Protein AF-A0A1J5LX09-F1 (afdb_monomer)

Foldseek 3Di:
DALLVLLVVLLVLLVVLLVVLVVVLVVLVLVLVLLVLVVVCVVVVNPPPPVSNVSNVVCPVVDDPVCSVVVNVVSVVSNVVSPLSDDQDPLCLSVLRVQLVVLLVVLVVCVVVVNLDLVVVVVSVVSNVVSVVSNVSSVVSRVVVCVSPVVDPSSVSSVVSVVVSVVVSVVSVVVSVVSCVVSVNDD

pLDDT: mean 92.59, std 4.47, range [59.16, 96.81]

Mean predicted aligned error: 5.42 Å

Nearest PDB structures (foldseek):
  2cmr-assembly1_A  TM=3.385E-01  e=3.898E-01  Human immunodeficiency virus 1
  4nqi-assembly2_C  TM=2.011E-01  e=4.093E-01  Dictyostelium discoideum
  4nqi-assembly1_B  TM=2.022E-01  e=1.143E+00  Dictyostelium discoideum
  5nnv-assembly2_B  TM=2.670E-01  e=6.027E+00  Bacillus subtilis subsp. subtilis str. 168
  4nqi-assembly2_D  TM=1.974E-01  e=3.881E+00  Dictyostelium discoideum

Structure (mmCIF, N/CA/C/O backbone):
data_AF-A0A1J5LX09-F1
#
_entry.id   AF-A0A1J5LX09-F1
#
loop_
_atom_site.group_PDB
_atom_site.id
_atom_site.type_symbol
_atom_site.label_atom_id
_atom_site.label_alt_id
_atom_site.label_comp_id
_atom_site.label_asym_id
_atom_site.label_entity_id
_atom_site.label_seq_id
_atom_site.pdbx_PDB_ins_code
_atom_site.Cartn_x
_atom_site.Cartn_y
_atom_site.Cartn_z
_atom_site.occupancy
_atom_site.B_iso_or_equiv
_atom_site.auth_seq_id
_atom_site.auth_comp_id
_atom_site.auth_asym_id
_atom_site.auth_atom_id
_atom_site.pdbx_PDB_model_num
ATOM 1 N N . MET A 1 1 ? -19.238 -6.269 9.056 1.00 65.19 1 MET A N 1
ATOM 2 C CA . MET A 1 1 ? -18.259 -5.762 8.057 1.00 65.19 1 MET A CA 1
ATOM 3 C C . MET A 1 1 ? -16.878 -5.927 8.669 1.00 65.19 1 MET A C 1
ATOM 5 O O . MET A 1 1 ? -16.760 -5.503 9.804 1.00 65.19 1 MET A O 1
ATOM 9 N N . SER A 1 2 ? -15.893 -6.532 7.986 1.00 91.88 2 SER A N 1
ATOM 10 C CA . SER A 1 2 ? -14.601 -6.877 8.617 1.00 91.88 2 SER A CA 1
ATOM 11 C C . SER A 1 2 ? -13.468 -5.900 8.282 1.00 91.88 2 SER A C 1
ATOM 13 O O . SER A 1 2 ? -13.088 -5.772 7.115 1.00 91.88 2 SER A O 1
ATOM 15 N N . LEU A 1 3 ? -12.886 -5.283 9.312 1.00 93.75 3 LEU A N 1
ATOM 16 C CA . LEU A 1 3 ? -11.710 -4.409 9.245 1.00 93.75 3 LEU A CA 1
ATOM 17 C C . LEU A 1 3 ? -10.504 -5.147 8.646 1.00 93.75 3 LEU A C 1
ATOM 19 O O . LEU A 1 3 ? -9.789 -4.609 7.798 1.00 93.75 3 LEU A O 1
ATOM 23 N N . VAL A 1 4 ? -10.303 -6.408 9.041 1.00 95.00 4 VAL A N 1
ATOM 24 C CA . VAL A 1 4 ? -9.203 -7.250 8.541 1.00 95.00 4 VAL A CA 1
ATOM 25 C C . VAL A 1 4 ? -9.371 -7.554 7.056 1.00 95.00 4 VAL A C 1
ATOM 27 O O . VAL A 1 4 ? -8.405 -7.497 6.289 1.00 95.00 4 VAL A O 1
ATOM 30 N N . ARG A 1 5 ? -10.594 -7.877 6.620 1.00 95.75 5 ARG A N 1
ATOM 31 C CA . ARG A 1 5 ? -10.881 -8.153 5.204 1.00 95.75 5 ARG A CA 1
ATOM 32 C C . ARG A 1 5 ? -10.629 -6.925 4.330 1.00 95.75 5 ARG A C 1
ATOM 34 O O . ARG A 1 5 ? -10.052 -7.065 3.246 1.00 95.75 5 ARG A O 1
ATOM 41 N N . ASP A 1 6 ? -11.039 -5.752 4.800 1.00 95.88 6 ASP A N 1
ATOM 42 C CA . ASP A 1 6 ? -10.825 -4.487 4.097 1.00 95.88 6 ASP A CA 1
ATOM 43 C C . ASP A 1 6 ? -9.324 -4.199 3.957 1.00 95.88 6 ASP A C 1
ATOM 45 O O . ASP A 1 6 ? -8.836 -3.971 2.846 1.00 95.88 6 ASP A O 1
ATOM 49 N N . TRP A 1 7 ? -8.565 -4.343 5.050 1.00 95.88 7 TRP A N 1
ATOM 50 C CA . TRP A 1 7 ? -7.110 -4.179 5.039 1.00 95.88 7 TRP A CA 1
ATOM 51 C C . TRP A 1 7 ? -6.408 -5.150 4.085 1.00 95.88 7 TRP A C 1
ATOM 53 O O . TRP A 1 7 ? -5.569 -4.744 3.278 1.00 95.88 7 TRP A O 1
ATOM 63 N N . ARG A 1 8 ? -6.773 -6.439 4.120 1.00 95.62 8 ARG A N 1
ATOM 64 C CA . ARG A 1 8 ? -6.216 -7.457 3.212 1.00 95.62 8 ARG A CA 1
ATOM 65 C C . ARG A 1 8 ? -6.479 -7.123 1.749 1.00 95.62 8 ARG A C 1
ATOM 67 O O . ARG A 1 8 ? -5.606 -7.335 0.910 1.00 95.62 8 ARG A O 1
ATOM 74 N N . SER A 1 9 ? -7.662 -6.598 1.445 1.00 96.00 9 SER A N 1
ATOM 75 C CA . SER A 1 9 ? -8.041 -6.213 0.083 1.00 96.00 9 SER A CA 1
ATOM 76 C C . SER A 1 9 ? -7.231 -5.010 -0.408 1.00 96.00 9 SER A C 1
ATOM 78 O O . SER A 1 9 ? -6.741 -5.027 -1.538 1.00 96.00 9 SER A O 1
ATOM 80 N N . ALA A 1 10 ? -7.034 -4.001 0.446 1.00 95.38 10 ALA A N 1
ATOM 81 C CA . ALA A 1 10 ? -6.197 -2.836 0.155 1.00 95.38 10 ALA A CA 1
ATOM 82 C C . ALA A 1 10 ? -4.726 -3.230 -0.062 1.00 95.38 10 ALA A C 1
ATOM 84 O O . ALA A 1 10 ? -4.140 -2.939 -1.106 1.00 95.38 10 ALA A O 1
ATOM 85 N N . LYS A 1 11 ? -4.158 -4.007 0.871 1.00 94.44 11 LYS A N 1
ATOM 86 C CA . LYS A 1 11 ? -2.798 -4.552 0.767 1.00 94.44 11 LYS A CA 1
ATOM 87 C C . LYS A 1 11 ? -2.605 -5.354 -0.521 1.00 94.44 11 LYS A C 1
ATOM 89 O O . LYS A 1 11 ? -1.617 -5.152 -1.214 1.00 94.44 11 LYS A O 1
ATOM 94 N N . LYS A 1 12 ? -3.546 -6.241 -0.861 1.00 95.88 12 LYS A N 1
ATOM 95 C CA . LYS A 1 12 ? -3.452 -7.079 -2.065 1.00 95.88 12 LYS A CA 1
ATOM 96 C C . LYS A 1 12 ? -3.370 -6.243 -3.345 1.00 95.88 12 LYS A C 1
ATOM 98 O O . LYS A 1 12 ? -2.630 -6.620 -4.250 1.00 95.88 12 LYS A O 1
ATOM 103 N N . ARG A 1 13 ? -4.109 -5.130 -3.430 1.00 95.44 13 ARG A N 1
ATOM 104 C CA . ARG A 1 13 ? -4.035 -4.211 -4.579 1.00 95.44 13 ARG A CA 1
ATOM 105 C C . ARG A 1 13 ? -2.656 -3.571 -4.695 1.00 95.44 13 ARG A C 1
ATOM 107 O O . ARG A 1 13 ? -2.058 -3.638 -5.764 1.00 95.44 13 ARG A O 1
ATOM 114 N N . TYR A 1 14 ? -2.131 -3.039 -3.594 1.00 95.62 14 TYR A N 1
ATOM 115 C CA . TYR A 1 14 ? -0.794 -2.445 -3.583 1.00 95.62 14 TYR A CA 1
ATOM 116 C C . TYR A 1 14 ? 0.303 -3.469 -3.917 1.00 95.62 14 TYR A C 1
ATOM 118 O O . TYR A 1 14 ? 1.162 -3.220 -4.759 1.00 95.62 14 TYR A O 1
ATOM 126 N N . ASP A 1 15 ? 0.243 -4.661 -3.315 1.00 95.25 15 ASP A N 1
ATOM 127 C CA . ASP A 1 15 ? 1.208 -5.735 -3.569 1.00 95.25 15 ASP A CA 1
ATOM 128 C C . ASP A 1 15 ? 1.167 -6.182 -5.049 1.00 95.25 15 ASP A C 1
ATOM 130 O O . ASP A 1 15 ? 2.200 -6.522 -5.629 1.00 95.25 15 ASP A O 1
ATOM 134 N N . ALA A 1 16 ? -0.004 -6.150 -5.697 1.00 96.00 16 ALA A N 1
ATOM 135 C CA . ALA A 1 16 ? -0.132 -6.417 -7.130 1.00 96.00 16 ALA A CA 1
ATOM 136 C C . ALA A 1 16 ? 0.524 -5.323 -7.991 1.00 96.00 16 ALA A C 1
ATOM 138 O O . ALA A 1 16 ? 1.232 -5.661 -8.941 1.00 96.00 16 ALA A O 1
ATOM 139 N N . ALA A 1 17 ? 0.343 -4.044 -7.644 1.00 94.81 17 ALA A N 1
ATOM 140 C CA . ALA A 1 17 ? 1.006 -2.928 -8.322 1.00 94.81 17 ALA A CA 1
ATOM 141 C C . ALA A 1 17 ? 2.535 -3.021 -8.199 1.00 94.81 17 ALA A C 1
ATOM 143 O O . ALA A 1 17 ? 3.245 -2.966 -9.204 1.00 94.81 17 ALA A O 1
ATOM 144 N N . HIS A 1 18 ? 3.043 -3.300 -6.995 1.00 95.56 18 HIS A N 1
ATOM 145 C CA . HIS A 1 18 ? 4.469 -3.534 -6.761 1.00 95.56 18 HIS A CA 1
ATOM 146 C C . HIS A 1 18 ? 5.014 -4.705 -7.594 1.00 95.56 18 HIS A C 1
ATOM 148 O O . HIS A 1 18 ? 6.061 -4.596 -8.234 1.00 95.56 18 HIS A O 1
ATOM 154 N N . ASN A 1 19 ? 4.294 -5.830 -7.643 1.00 95.69 19 ASN A N 1
ATOM 155 C CA . ASN A 1 19 ? 4.706 -6.981 -8.449 1.00 95.69 19 ASN A CA 1
ATOM 156 C C . ASN A 1 19 ? 4.708 -6.674 -9.952 1.00 95.69 19 ASN A C 1
ATOM 158 O O . ASN A 1 19 ? 5.620 -7.112 -10.657 1.00 95.69 19 ASN A O 1
ATOM 162 N N . ARG A 1 20 ? 3.730 -5.901 -10.438 1.00 95.31 20 ARG A N 1
ATOM 163 C CA . ARG A 1 20 ? 3.683 -5.439 -11.829 1.00 95.31 20 ARG A CA 1
ATOM 164 C C . ARG A 1 20 ? 4.876 -4.545 -12.155 1.00 95.31 20 ARG A C 1
ATOM 166 O O . ARG A 1 20 ? 5.551 -4.797 -13.151 1.00 95.31 20 ARG A O 1
ATOM 173 N N . ALA A 1 21 ? 5.193 -3.593 -11.278 1.0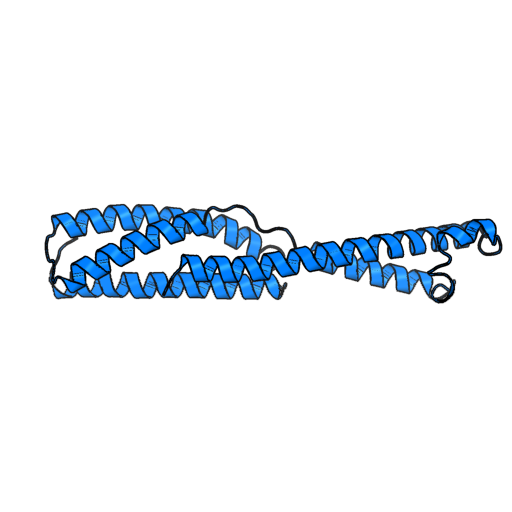0 95.12 21 ALA A N 1
ATOM 174 C CA . ALA A 1 21 ? 6.361 -2.734 -11.431 1.00 95.12 21 ALA A CA 1
ATOM 175 C C . ALA A 1 21 ? 7.656 -3.557 -11.489 1.00 95.12 21 ALA A C 1
ATOM 177 O O . ALA A 1 21 ? 8.4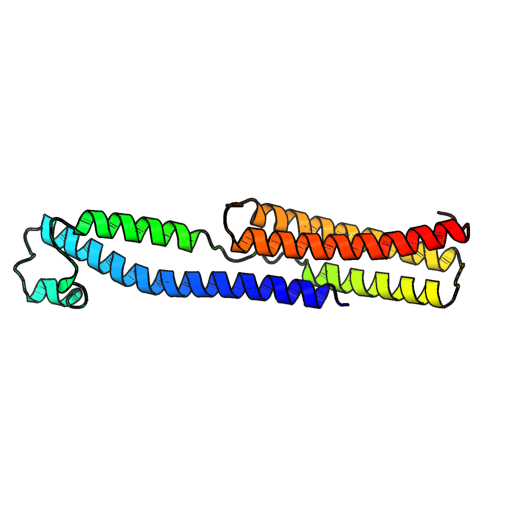65 -3.374 -12.393 1.00 95.12 21 ALA A O 1
ATOM 178 N N . LYS A 1 22 ? 7.823 -4.561 -10.615 1.00 95.12 22 LYS A N 1
ATOM 179 C CA . LYS A 1 22 ? 8.984 -5.472 -10.668 1.00 95.12 22 LYS A CA 1
ATOM 180 C C . LYS A 1 22 ? 9.083 -6.256 -11.975 1.00 95.12 22 LYS A C 1
ATOM 182 O O . LYS A 1 22 ? 10.192 -6.500 -12.448 1.00 95.12 22 LYS A O 1
ATOM 187 N N . GLN A 1 23 ? 7.960 -6.691 -12.540 1.00 94.44 23 GLN A N 1
ATOM 188 C CA . GLN A 1 23 ? 7.951 -7.376 -13.835 1.00 94.44 23 GLN A CA 1
ATOM 189 C C . GLN A 1 23 ? 8.356 -6.429 -14.969 1.00 94.44 23 GLN A C 1
ATOM 191 O O . GLN A 1 23 ? 9.187 -6.804 -15.793 1.00 94.44 23 GLN A O 1
ATOM 196 N N . GLN A 1 24 ? 7.833 -5.201 -14.973 1.00 94.75 24 GLN A N 1
ATOM 197 C CA . GLN A 1 24 ? 8.194 -4.177 -15.957 1.00 94.75 24 GLN A CA 1
ATOM 198 C C . GLN A 1 24 ? 9.671 -3.789 -15.855 1.00 94.75 24 GLN A C 1
ATOM 200 O O . GLN A 1 24 ? 10.360 -3.786 -16.870 1.00 94.75 24 GLN A O 1
ATOM 205 N N . ILE A 1 25 ? 10.190 -3.588 -14.638 1.00 94.44 25 ILE A N 1
ATOM 206 C CA . ILE A 1 25 ? 11.615 -3.316 -14.395 1.00 94.44 25 ILE A CA 1
ATOM 207 C C . ILE A 1 25 ? 12.488 -4.403 -15.019 1.00 94.44 25 ILE A C 1
ATOM 209 O O . ILE A 1 25 ? 13.451 -4.076 -15.698 1.00 94.44 25 ILE A O 1
ATOM 213 N N . ARG A 1 26 ? 12.147 -5.689 -14.853 1.00 91.75 26 ARG A N 1
ATOM 214 C CA . ARG A 1 26 ? 12.925 -6.785 -15.462 1.00 91.75 26 ARG A CA 1
ATOM 215 C C . ARG A 1 26 ? 12.993 -6.671 -16.985 1.00 91.75 26 ARG A C 1
ATOM 217 O O . ARG A 1 26 ? 14.068 -6.865 -17.541 1.00 91.75 26 ARG A O 1
ATOM 224 N N . GLY A 1 27 ? 11.876 -6.353 -17.641 1.00 88.69 27 GLY A N 1
ATOM 225 C CA . GLY A 1 27 ? 11.843 -6.144 -19.091 1.00 88.69 27 GLY A CA 1
ATOM 226 C C . GLY A 1 27 ? 12.643 -4.912 -19.524 1.00 88.69 27 GLY A C 1
ATOM 227 O O . GLY A 1 27 ? 13.432 -4.981 -20.466 1.00 88.69 27 GLY A O 1
ATOM 228 N N . LEU A 1 28 ? 12.501 -3.806 -18.791 1.00 93.94 28 LEU A N 1
ATOM 229 C CA . LEU A 1 28 ? 13.235 -2.567 -19.045 1.00 93.94 28 LEU A CA 1
ATOM 230 C C . LEU A 1 28 ? 14.736 -2.723 -18.839 1.00 93.94 28 LEU A C 1
ATOM 232 O O . LEU A 1 28 ? 15.497 -2.182 -19.629 1.00 93.94 28 LEU A O 1
ATOM 236 N N . SER A 1 29 ? 15.178 -3.481 -17.832 1.00 91.69 29 SER A N 1
ATOM 237 C CA . SER A 1 29 ? 16.603 -3.719 -17.584 1.00 91.69 29 SER A CA 1
ATOM 238 C C . SER A 1 29 ? 17.283 -4.374 -18.785 1.00 91.69 29 SER A C 1
ATOM 240 O O . SER A 1 29 ? 18.384 -3.971 -19.141 1.00 91.69 29 SER A O 1
ATOM 242 N N . THR A 1 30 ? 16.626 -5.324 -19.460 1.00 91.62 30 THR A N 1
ATOM 243 C CA . THR A 1 30 ? 17.171 -5.929 -20.687 1.00 91.62 30 THR A CA 1
ATOM 244 C C . THR A 1 30 ? 17.321 -4.897 -21.805 1.00 91.62 30 THR A C 1
ATOM 246 O O . THR A 1 30 ? 18.364 -4.852 -22.458 1.00 91.62 30 THR A O 1
ATOM 249 N N . ARG A 1 31 ? 16.319 -4.028 -21.992 1.00 93.81 31 ARG A N 1
ATOM 250 C CA . ARG A 1 31 ? 16.361 -2.966 -23.008 1.00 93.81 31 ARG A CA 1
ATOM 251 C C . ARG A 1 31 ? 17.400 -1.891 -22.675 1.00 93.81 31 ARG A C 1
ATOM 253 O O . ARG A 1 31 ? 18.140 -1.483 -23.560 1.00 93.81 31 ARG A O 1
ATOM 260 N N . LEU A 1 32 ? 17.517 -1.488 -21.409 1.00 94.75 32 LEU A N 1
ATOM 261 C CA . LEU A 1 32 ? 18.550 -0.566 -20.925 1.00 94.75 32 LEU A CA 1
ATOM 262 C C . LEU A 1 32 ? 19.953 -1.121 -21.166 1.00 94.75 32 LEU A C 1
ATOM 264 O O . LEU A 1 32 ? 20.783 -0.426 -21.738 1.00 94.75 32 LEU A O 1
ATOM 268 N N . SER A 1 33 ? 20.204 -2.391 -20.835 1.00 94.12 33 SER A N 1
ATOM 269 C CA . SER A 1 33 ? 21.492 -3.026 -21.137 1.00 94.12 33 SER A CA 1
ATOM 270 C C . SER A 1 33 ? 21.794 -3.043 -22.638 1.00 94.12 33 SER A C 1
ATOM 272 O O . SER A 1 33 ? 22.948 -2.882 -23.034 1.00 94.12 33 SER A O 1
ATOM 274 N N . ALA A 1 34 ? 20.775 -3.213 -23.487 1.00 94.81 34 ALA A N 1
ATOM 275 C CA . ALA A 1 34 ? 20.948 -3.145 -24.933 1.00 94.81 34 ALA A CA 1
ATOM 276 C C . ALA A 1 34 ? 21.291 -1.725 -25.416 1.00 94.81 34 ALA A C 1
ATOM 278 O O . ALA A 1 34 ? 22.183 -1.559 -26.249 1.00 94.81 34 ALA A O 1
ATOM 279 N N . VAL A 1 35 ? 20.641 -0.704 -24.853 1.00 95.81 35 VAL A N 1
ATOM 280 C CA . VAL A 1 35 ? 20.931 0.712 -25.121 1.00 95.81 35 VAL A CA 1
ATOM 281 C C . VAL A 1 35 ? 22.344 1.088 -24.675 1.00 95.81 35 VAL A C 1
ATOM 283 O O . VAL A 1 35 ? 23.097 1.673 -25.450 1.00 95.81 35 VAL A O 1
ATOM 286 N N . GLU A 1 36 ? 22.747 0.703 -23.463 1.00 94.62 36 GLU A N 1
ATOM 287 C CA . GLU A 1 36 ? 24.105 0.915 -22.944 1.00 94.62 36 GLU A CA 1
ATOM 288 C C . GLU A 1 36 ? 25.158 0.241 -23.831 1.00 94.62 36 GLU A C 1
ATOM 290 O O . GLU A 1 36 ? 26.216 0.815 -24.113 1.00 94.62 36 GLU A O 1
ATOM 295 N N . TYR A 1 37 ? 24.858 -0.969 -24.311 1.00 95.12 37 TYR A N 1
ATOM 296 C CA . TYR A 1 37 ? 25.720 -1.684 -25.244 1.00 95.12 37 TYR A CA 1
ATOM 297 C C . TYR A 1 37 ? 25.835 -0.955 -26.590 1.00 95.12 37 TYR A C 1
ATOM 299 O O . TYR A 1 37 ? 26.949 -0.781 -27.088 1.00 95.12 37 TYR A O 1
ATOM 307 N N . TYR A 1 38 ? 24.718 -0.479 -27.153 1.00 95.62 38 TYR A N 1
ATOM 308 C CA . TYR A 1 38 ? 24.712 0.293 -28.399 1.00 95.62 38 TYR A CA 1
ATOM 309 C C . TYR A 1 38 ? 25.491 1.607 -28.257 1.00 95.62 38 TYR A C 1
ATOM 311 O O . TYR A 1 38 ? 26.345 1.906 -29.088 1.00 95.62 38 TYR A O 1
ATOM 319 N N . LEU A 1 39 ? 25.262 2.369 -27.181 1.00 94.69 39 LEU A N 1
ATOM 320 C CA . LEU A 1 39 ? 25.982 3.616 -26.887 1.00 94.69 39 LEU A CA 1
ATOM 321 C C . LEU A 1 39 ? 27.496 3.395 -26.802 1.00 94.69 39 LEU A C 1
ATOM 323 O O . LEU A 1 39 ? 28.284 4.206 -27.297 1.00 94.69 39 LEU A O 1
ATOM 327 N N . LYS A 1 40 ? 27.917 2.279 -26.198 1.00 94.31 40 LYS A N 1
ATOM 328 C CA . LYS A 1 40 ? 29.327 1.886 -26.157 1.00 94.31 40 LYS A CA 1
ATOM 329 C C . LYS A 1 40 ? 29.861 1.539 -27.548 1.00 94.31 40 LYS A C 1
ATOM 331 O O . LYS A 1 40 ? 30.936 2.007 -27.909 1.00 94.31 40 LYS A O 1
ATOM 336 N N . ALA A 1 41 ? 29.116 0.770 -28.341 1.00 93.12 41 ALA A N 1
ATOM 337 C CA . ALA A 1 41 ? 29.508 0.419 -29.705 1.00 93.12 41 ALA A CA 1
ATOM 338 C C . ALA A 1 41 ? 29.600 1.650 -30.625 1.00 93.12 41 ALA A C 1
ATOM 340 O O . ALA A 1 41 ? 30.514 1.726 -31.444 1.00 93.12 41 ALA A O 1
ATOM 341 N N . LEU A 1 42 ? 28.713 2.635 -30.457 1.00 93.12 42 LEU A N 1
ATOM 342 C CA . LEU A 1 42 ? 28.771 3.925 -31.148 1.00 93.12 42 LEU A CA 1
ATOM 343 C C . LEU A 1 42 ? 30.048 4.692 -30.778 1.00 93.12 42 LEU A C 1
ATOM 345 O O . LEU A 1 42 ? 30.775 5.136 -31.664 1.00 93.12 42 LEU A O 1
ATOM 349 N N . ARG A 1 43 ? 30.364 4.785 -29.480 1.00 94.00 43 ARG A N 1
ATOM 350 C CA . ARG A 1 43 ? 31.587 5.438 -28.981 1.00 94.00 43 ARG A CA 1
ATOM 351 C C . ARG A 1 43 ? 32.865 4.769 -29.488 1.00 94.00 43 ARG A C 1
ATOM 353 O O . ARG A 1 43 ? 33.822 5.459 -29.825 1.00 94.00 43 ARG A O 1
ATOM 360 N N . ASP A 1 44 ? 32.866 3.441 -29.553 1.00 94.38 44 ASP A N 1
ATOM 361 C CA . ASP A 1 44 ? 34.010 2.637 -29.991 1.00 94.38 44 ASP A CA 1
ATOM 362 C C . ASP A 1 44 ? 34.099 2.509 -31.531 1.00 94.38 44 ASP A C 1
ATOM 364 O O . ASP A 1 44 ? 35.002 1.841 -32.035 1.00 94.38 44 ASP A O 1
ATOM 368 N N . ASN A 1 45 ? 33.170 3.120 -32.283 1.00 91.19 45 ASN A N 1
ATOM 369 C CA . ASN A 1 45 ? 33.028 3.006 -33.741 1.00 91.19 45 ASN A CA 1
ATOM 370 C C . ASN A 1 45 ? 32.894 1.549 -34.245 1.00 91.19 45 ASN A C 1
ATOM 372 O O . ASN A 1 45 ? 33.486 1.151 -35.249 1.00 91.19 45 ASN A O 1
ATOM 376 N N . ARG A 1 46 ? 32.123 0.728 -33.520 1.00 91.31 46 ARG A N 1
ATOM 377 C CA . ARG A 1 46 ? 31.919 -0.717 -33.763 1.00 91.31 46 ARG A CA 1
ATOM 378 C C . ARG A 1 46 ? 30.527 -1.083 -34.279 1.00 91.31 46 ARG A C 1
ATOM 380 O O . ARG A 1 46 ? 30.214 -2.264 -34.379 1.00 91.31 46 ARG A O 1
ATOM 387 N N . LEU A 1 47 ? 29.699 -0.101 -34.636 1.00 87.94 47 LEU A N 1
ATOM 388 C CA . LEU A 1 47 ? 28.333 -0.353 -35.116 1.00 87.94 47 LEU A CA 1
ATOM 389 C C . LEU A 1 47 ? 28.277 -1.178 -36.413 1.00 87.94 47 LEU A C 1
ATOM 391 O O . LEU A 1 47 ? 27.306 -1.891 -36.636 1.00 87.94 47 LEU A O 1
ATOM 395 N N . GLY A 1 48 ? 29.319 -1.116 -37.251 1.00 86.38 48 GLY A N 1
ATOM 396 C CA . GLY A 1 48 ? 29.408 -1.900 -38.489 1.00 86.38 48 GLY A CA 1
ATOM 397 C C . GLY A 1 48 ? 29.779 -3.377 -38.295 1.00 86.38 48 GLY A C 1
ATOM 398 O O . GLY A 1 48 ? 29.722 -4.148 -39.252 1.00 86.38 48 GLY A O 1
ATOM 399 N N . ASP A 1 49 ? 30.167 -3.796 -37.086 1.00 90.00 49 ASP A N 1
ATOM 400 C CA . ASP A 1 49 ? 30.507 -5.191 -36.802 1.00 90.00 49 ASP A CA 1
ATOM 401 C C . ASP A 1 49 ? 29.237 -5.996 -36.490 1.00 90.00 49 ASP A C 1
ATOM 403 O O . ASP A 1 49 ? 28.725 -6.008 -35.369 1.00 90.00 49 ASP A O 1
ATOM 407 N N . ALA A 1 50 ? 28.740 -6.723 -37.492 1.00 85.94 50 ALA A N 1
ATOM 408 C CA . ALA A 1 50 ? 27.552 -7.562 -37.354 1.00 85.94 50 ALA A CA 1
ATOM 409 C C . ALA A 1 50 ? 27.687 -8.620 -36.242 1.00 85.94 50 ALA A C 1
ATOM 411 O O . ALA A 1 50 ? 26.706 -8.924 -35.566 1.00 85.94 50 ALA A O 1
ATOM 412 N N . ALA A 1 51 ? 28.881 -9.179 -36.007 1.00 87.00 51 ALA A N 1
ATOM 413 C CA . ALA A 1 51 ? 29.083 -10.133 -34.916 1.00 87.00 51 ALA A CA 1
ATOM 414 C C . ALA A 1 51 ? 28.993 -9.439 -33.549 1.00 87.00 51 ALA A C 1
ATOM 416 O O . ALA A 1 51 ? 28.459 -10.017 -32.599 1.00 87.00 51 ALA A O 1
ATOM 417 N N . HIS A 1 52 ? 29.459 -8.192 -33.466 1.00 85.00 52 HIS A N 1
ATOM 418 C CA . HIS A 1 52 ? 29.344 -7.353 -32.276 1.00 85.00 52 HIS A CA 1
ATOM 419 C C . HIS A 1 52 ? 27.893 -6.965 -31.969 1.00 85.00 52 HIS A C 1
ATOM 421 O O . HIS A 1 52 ? 27.495 -6.996 -30.801 1.00 85.00 52 HIS A O 1
ATOM 427 N N . MET A 1 53 ? 27.096 -6.650 -32.994 1.00 91.00 53 MET A N 1
ATOM 428 C CA . MET A 1 53 ? 25.720 -6.162 -32.828 1.00 91.00 53 MET A CA 1
ATOM 429 C C . MET A 1 53 ? 24.682 -7.273 -32.594 1.00 91.00 53 MET A C 1
ATOM 431 O O . MET A 1 53 ? 23.643 -6.999 -31.997 1.00 91.00 53 MET A O 1
ATOM 435 N N . ARG A 1 54 ? 24.990 -8.544 -32.912 1.00 90.00 54 ARG A N 1
ATOM 436 C CA . ARG A 1 54 ? 24.111 -9.712 -32.643 1.00 90.00 54 ARG A CA 1
ATOM 437 C C . ARG A 1 54 ? 23.587 -9.808 -31.206 1.00 90.00 54 ARG A C 1
ATOM 439 O O . ARG A 1 54 ? 22.550 -10.417 -30.972 1.00 90.00 54 ARG A O 1
ATOM 446 N N . ARG A 1 55 ? 24.302 -9.252 -30.223 1.00 85.88 55 ARG A N 1
ATOM 447 C CA . ARG A 1 55 ? 23.892 -9.284 -28.806 1.00 85.88 55 ARG A CA 1
ATOM 448 C C . ARG A 1 55 ? 22.631 -8.477 -28.516 1.00 85.88 55 ARG A C 1
ATOM 450 O O . ARG A 1 55 ? 21.977 -8.734 -27.512 1.00 85.88 55 ARG A O 1
ATOM 457 N N . ILE A 1 56 ? 22.329 -7.506 -29.369 1.00 91.44 56 ILE A N 1
ATOM 458 C CA . ILE A 1 56 ? 21.192 -6.601 -29.223 1.00 91.44 56 ILE A CA 1
ATOM 459 C C . ILE A 1 56 ? 20.325 -6.592 -30.483 1.00 91.44 56 ILE A C 1
ATOM 461 O O . ILE A 1 56 ? 19.585 -5.642 -30.700 1.00 91.44 56 ILE A O 1
ATOM 465 N N . ASP A 1 57 ? 20.409 -7.658 -31.288 1.00 90.19 57 ASP A N 1
ATOM 466 C CA . ASP A 1 57 ? 19.740 -7.807 -32.587 1.00 90.19 57 ASP A CA 1
ATOM 467 C C . ASP A 1 57 ? 18.242 -7.492 -32.510 1.00 90.19 57 ASP A C 1
ATOM 469 O O . ASP A 1 57 ? 17.723 -6.709 -33.295 1.00 90.19 57 ASP A O 1
ATOM 473 N N . ALA A 1 58 ? 17.586 -7.982 -31.455 1.00 90.88 58 ALA A N 1
ATOM 474 C CA . ALA A 1 58 ? 16.170 -7.751 -31.175 1.00 90.88 58 ALA A CA 1
ATOM 475 C C . ALA A 1 58 ? 15.770 -6.272 -30.985 1.00 90.88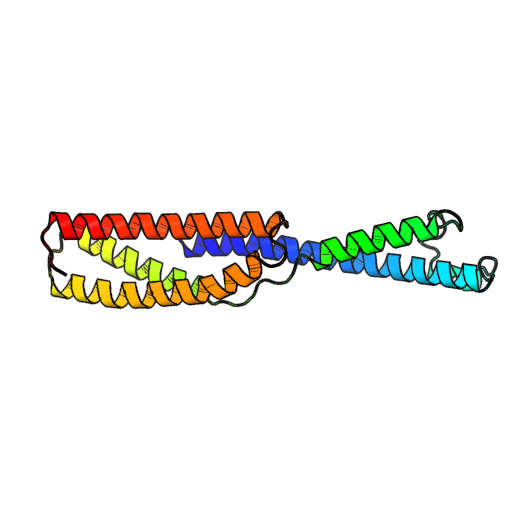 58 ALA A C 1
ATOM 477 O O . ALA A 1 58 ? 14.581 -5.983 -30.909 1.00 90.88 58 ALA A O 1
ATOM 478 N N . TYR A 1 59 ? 16.734 -5.355 -30.866 1.00 90.81 59 TYR A N 1
ATOM 479 C CA . TYR A 1 59 ? 16.510 -3.925 -30.646 1.00 90.81 59 TYR A CA 1
ATOM 480 C C . TYR A 1 59 ? 17.134 -3.037 -31.733 1.00 90.81 59 TYR A C 1
ATOM 482 O O . TYR A 1 59 ? 16.953 -1.821 -31.693 1.00 90.81 59 TYR A O 1
ATOM 490 N N . LEU A 1 60 ? 17.873 -3.606 -32.695 1.00 87.50 60 LEU A N 1
ATOM 491 C CA . LEU A 1 60 ? 18.608 -2.821 -33.696 1.00 87.50 60 LEU A CA 1
ATOM 492 C C . LEU A 1 60 ? 17.691 -1.992 -34.594 1.00 87.50 60 LEU A C 1
ATOM 494 O O . LEU A 1 60 ? 18.049 -0.867 -34.927 1.00 87.50 60 LEU A O 1
ATOM 498 N N . ASP A 1 61 ? 16.506 -2.509 -34.919 1.00 90.19 61 ASP A N 1
ATOM 499 C CA . ASP A 1 61 ? 15.518 -1.806 -35.748 1.00 90.19 61 ASP A CA 1
ATOM 500 C C . ASP A 1 61 ? 14.973 -0.533 -35.073 1.00 90.19 61 ASP A C 1
ATOM 502 O O . ASP A 1 61 ? 14.461 0.364 -35.742 1.00 90.19 61 ASP A O 1
ATOM 506 N N . GLU A 1 62 ? 15.091 -0.433 -33.746 1.00 89.88 62 GLU A N 1
ATOM 507 C CA . GLU A 1 62 ? 14.629 0.713 -32.957 1.00 89.88 62 GLU A CA 1
ATOM 508 C C . GLU A 1 62 ? 15.757 1.696 -32.610 1.00 89.88 62 GLU A C 1
ATOM 510 O O . GLU A 1 62 ? 15.484 2.820 -32.183 1.00 89.88 62 GLU A O 1
ATOM 515 N N . PHE A 1 63 ? 17.023 1.285 -32.734 1.00 93.25 63 PHE A N 1
ATOM 516 C CA . PHE A 1 63 ? 18.175 2.063 -32.281 1.00 93.25 63 PHE A CA 1
ATOM 517 C C . PHE A 1 63 ? 18.860 2.779 -33.441 1.00 93.25 63 PHE A C 1
ATOM 519 O O . PHE A 1 63 ? 19.398 2.156 -34.354 1.00 93.25 63 PHE A O 1
ATOM 526 N N . THR A 1 64 ? 18.943 4.105 -33.348 1.00 92.38 64 THR A N 1
ATOM 527 C CA . THR A 1 64 ? 19.753 4.917 -34.264 1.00 92.38 64 THR A CA 1
ATOM 528 C C . THR A 1 64 ? 20.716 5.807 -33.484 1.00 92.38 64 THR A C 1
ATOM 530 O O . THR A 1 64 ? 20.406 6.168 -32.342 1.00 92.38 64 THR A O 1
ATOM 533 N N . PRO A 1 65 ? 21.857 6.217 -34.071 1.00 91.62 65 PRO A N 1
ATOM 534 C CA . PRO A 1 65 ? 22.799 7.117 -33.405 1.00 91.62 65 PRO A CA 1
ATOM 535 C C . PRO A 1 65 ? 22.152 8.418 -32.911 1.00 91.62 65 PRO A C 1
ATOM 537 O O . PRO A 1 65 ? 22.542 8.948 -31.878 1.00 91.62 65 PRO A O 1
ATOM 540 N N . GLU A 1 66 ? 21.136 8.912 -33.618 1.00 91.81 66 GLU A N 1
ATOM 541 C CA . GLU A 1 66 ? 20.438 10.163 -33.309 1.00 91.81 66 GLU A CA 1
ATOM 542 C C . GLU A 1 66 ? 19.353 9.995 -32.237 1.00 91.81 66 GLU A C 1
ATOM 544 O O . GLU A 1 66 ? 18.979 10.962 -31.575 1.00 91.81 66 GLU A O 1
ATOM 549 N N . SER A 1 67 ? 18.807 8.786 -32.077 1.00 92.62 67 SER A N 1
ATOM 550 C CA . SER A 1 67 ? 17.669 8.523 -31.185 1.00 92.62 67 SER A CA 1
ATOM 551 C C . SER A 1 67 ? 18.064 7.847 -29.871 1.00 92.62 67 SER A C 1
ATOM 553 O O . SER A 1 67 ? 17.329 7.960 -28.886 1.00 92.62 67 SER A O 1
ATOM 555 N N . ILE A 1 68 ? 19.226 7.190 -29.822 1.00 94.62 68 ILE A N 1
ATOM 556 C CA . ILE A 1 68 ? 19.621 6.312 -28.716 1.00 94.62 68 ILE A CA 1
ATOM 557 C C . ILE A 1 68 ? 19.738 7.025 -27.359 1.00 94.62 68 ILE A C 1
ATOM 559 O O . ILE A 1 68 ? 19.305 6.477 -26.347 1.00 94.62 68 ILE A O 1
ATOM 563 N N . ASP A 1 69 ? 20.224 8.268 -27.316 1.00 93.75 69 ASP A N 1
ATOM 564 C CA . ASP A 1 69 ? 20.312 9.044 -26.068 1.00 93.75 69 ASP A CA 1
ATOM 565 C C . ASP A 1 69 ? 18.930 9.430 -25.520 1.00 93.75 69 ASP A C 1
ATOM 567 O O . ASP A 1 69 ? 18.699 9.423 -24.303 1.00 93.75 69 ASP A O 1
ATOM 571 N N . ARG A 1 70 ? 17.977 9.727 -26.415 1.00 95.56 70 ARG A N 1
ATOM 572 C CA . ARG A 1 70 ? 16.582 9.980 -26.032 1.00 95.56 70 ARG A CA 1
ATOM 573 C C . ARG A 1 70 ? 15.956 8.709 -25.468 1.00 95.56 70 ARG A C 1
ATOM 575 O O . ARG A 1 70 ? 15.379 8.766 -24.385 1.00 95.56 70 ARG A O 1
ATOM 582 N N . ILE A 1 71 ? 16.127 7.579 -26.159 1.00 95.50 71 ILE A N 1
ATOM 583 C CA . ILE A 1 71 ? 15.632 6.270 -25.709 1.00 95.50 71 ILE A CA 1
ATOM 584 C C . ILE A 1 71 ? 16.215 5.937 -24.329 1.00 95.50 71 ILE A C 1
ATOM 586 O O . ILE A 1 71 ? 15.469 5.571 -23.426 1.00 95.50 71 ILE A O 1
ATOM 590 N N . ASN A 1 72 ? 17.521 6.132 -24.124 1.00 95.19 72 ASN A N 1
ATOM 591 C CA . ASN A 1 72 ? 18.162 5.924 -22.825 1.00 95.19 72 ASN A CA 1
ATOM 592 C C . ASN A 1 72 ? 17.512 6.773 -21.721 1.00 95.19 72 ASN A C 1
ATOM 594 O O . ASN A 1 72 ? 17.147 6.269 -20.662 1.00 95.19 72 ASN A O 1
ATOM 598 N N . THR A 1 73 ? 17.318 8.065 -21.990 1.00 95.62 73 THR A N 1
ATOM 599 C CA . THR A 1 73 ? 16.713 9.002 -21.034 1.00 95.62 73 THR A CA 1
ATOM 600 C C . THR A 1 73 ? 15.277 8.609 -20.680 1.00 95.62 73 THR A C 1
ATOM 602 O O . THR A 1 73 ? 14.888 8.675 -19.514 1.00 95.62 73 THR A O 1
ATOM 605 N N . GLU A 1 74 ? 14.480 8.200 -21.666 1.00 95.56 74 GLU A N 1
ATOM 606 C CA . GLU A 1 74 ? 13.102 7.741 -21.463 1.00 95.56 74 GLU A CA 1
ATOM 607 C C . GLU A 1 74 ? 13.058 6.466 -20.613 1.00 95.56 74 GLU A C 1
ATOM 609 O O . GLU A 1 74 ? 12.321 6.417 -19.627 1.00 95.56 74 GLU A O 1
ATOM 614 N N . LEU A 1 75 ? 13.903 5.481 -20.925 1.00 95.38 75 LEU A N 1
ATOM 615 C CA . LEU A 1 75 ? 13.979 4.229 -20.171 1.00 95.38 75 LEU A CA 1
ATOM 616 C C . LEU A 1 75 ? 14.455 4.438 -18.730 1.00 95.38 75 LEU A C 1
ATOM 618 O O . LEU A 1 75 ? 13.937 3.790 -17.821 1.00 95.38 75 LEU A O 1
ATOM 622 N N . LEU A 1 76 ? 15.407 5.347 -18.496 1.00 94.88 76 LEU A N 1
ATOM 623 C CA . LEU A 1 76 ? 15.854 5.694 -17.144 1.00 94.88 76 LEU A CA 1
ATOM 624 C C . LEU A 1 76 ? 14.741 6.373 -16.338 1.00 94.88 76 LEU A C 1
ATOM 626 O O . LEU A 1 76 ? 14.513 6.011 -15.187 1.00 94.88 76 LEU A O 1
ATOM 630 N N . ARG A 1 77 ? 13.985 7.295 -16.947 1.00 94.50 77 ARG A N 1
ATOM 631 C CA . ARG A 1 77 ? 12.820 7.922 -16.294 1.00 94.50 77 ARG A CA 1
ATOM 632 C C . ARG A 1 77 ? 11.729 6.908 -15.959 1.00 94.50 77 ARG A C 1
ATOM 634 O O . ARG A 1 77 ? 11.106 6.999 -14.898 1.00 94.50 77 ARG A O 1
ATOM 641 N N . GLU A 1 78 ? 11.484 5.953 -16.851 1.00 94.44 78 GLU A N 1
ATOM 642 C CA . GLU A 1 78 ? 10.534 4.868 -16.607 1.00 94.44 78 GLU A CA 1
ATOM 643 C C . GLU A 1 78 ? 11.018 3.962 -15.467 1.00 94.44 78 GLU A C 1
ATOM 645 O O . GLU A 1 78 ? 10.253 3.657 -14.549 1.00 94.44 78 GLU A O 1
ATOM 650 N N . LEU A 1 79 ? 12.306 3.605 -15.457 1.00 93.94 79 LEU A N 1
ATOM 651 C CA . LEU A 1 79 ? 12.923 2.835 -14.378 1.00 93.94 79 LEU A CA 1
ATOM 652 C C . LEU A 1 79 ? 12.807 3.554 -13.025 1.00 93.94 79 LEU A C 1
ATOM 654 O O . LEU A 1 79 ? 12.398 2.936 -12.040 1.00 93.94 79 LEU A O 1
ATOM 658 N N . ASP A 1 80 ? 13.106 4.850 -12.966 1.00 92.00 80 ASP A N 1
ATOM 659 C CA . ASP A 1 80 ? 12.977 5.664 -11.751 1.00 92.00 80 ASP A CA 1
ATOM 660 C C . ASP A 1 80 ? 11.528 5.706 -11.242 1.00 92.00 80 ASP A C 1
ATOM 662 O O . ASP A 1 80 ? 11.268 5.602 -10.038 1.00 92.00 80 ASP A O 1
ATOM 666 N N . SER A 1 81 ? 10.568 5.798 -12.165 1.00 91.44 81 SER A N 1
ATOM 667 C CA . SER A 1 81 ? 9.138 5.799 -11.843 1.00 91.44 81 SER A CA 1
ATOM 668 C C . SER A 1 81 ? 8.679 4.450 -11.285 1.00 91.44 81 SER A C 1
ATOM 670 O O . SER A 1 81 ? 7.956 4.400 -10.292 1.00 91.44 81 SER A O 1
ATOM 672 N N . LEU A 1 82 ? 9.125 3.339 -11.872 1.00 92.75 82 LEU A N 1
ATOM 673 C CA . LEU A 1 82 ? 8.742 1.998 -11.426 1.00 92.75 82 LEU A CA 1
ATOM 674 C C . LEU A 1 82 ? 9.436 1.589 -10.126 1.00 92.75 82 LEU A C 1
ATOM 676 O O . LEU A 1 82 ? 8.817 0.964 -9.265 1.00 92.75 82 LEU A O 1
ATOM 680 N N . THR A 1 83 ? 10.707 1.955 -9.952 1.00 91.12 83 THR A N 1
ATOM 681 C CA . THR A 1 83 ? 11.458 1.688 -8.711 1.00 91.12 83 THR A CA 1
ATOM 682 C C . THR A 1 83 ? 10.911 2.474 -7.520 1.00 91.12 83 THR A C 1
ATOM 684 O O . THR A 1 83 ? 11.116 2.068 -6.377 1.00 91.12 83 THR A O 1
ATOM 687 N N . ALA A 1 84 ? 10.155 3.549 -7.767 1.00 91.06 84 ALA A N 1
ATOM 688 C CA . ALA A 1 84 ? 9.411 4.271 -6.741 1.00 91.06 84 ALA A CA 1
ATOM 689 C C . ALA A 1 84 ? 8.318 3.434 -6.062 1.00 91.06 84 ALA A C 1
ATOM 691 O O . ALA A 1 84 ? 7.961 3.709 -4.910 1.00 91.06 84 ALA A O 1
ATOM 692 N N . VAL A 1 85 ? 7.792 2.414 -6.747 1.00 92.00 85 VAL A N 1
ATOM 693 C CA . VAL A 1 85 ? 6.804 1.488 -6.190 1.00 92.00 85 VAL A CA 1
ATOM 694 C C . VAL A 1 85 ? 7.533 0.455 -5.333 1.00 92.00 85 VAL A C 1
ATOM 696 O O . VAL A 1 85 ? 7.866 -0.642 -5.774 1.00 92.00 85 VAL A O 1
ATOM 699 N N . GLU A 1 86 ? 7.822 0.832 -4.093 1.00 90.50 86 GLU A N 1
ATOM 700 C CA . GLU A 1 86 ? 8.571 0.026 -3.126 1.00 90.50 86 GLU A CA 1
ATOM 701 C C . GLU A 1 86 ? 7.710 -1.070 -2.468 1.00 90.50 86 GLU A C 1
ATOM 703 O O . GLU A 1 86 ? 6.482 -1.015 -2.452 1.00 90.50 86 GLU A O 1
ATOM 708 N N . ALA A 1 87 ? 8.355 -2.081 -1.882 1.00 90.81 87 ALA A N 1
ATOM 709 C CA . ALA A 1 87 ? 7.646 -3.078 -1.086 1.00 90.81 87 ALA A CA 1
ATOM 710 C C . ALA A 1 87 ? 7.113 -2.447 0.211 1.00 90.81 87 ALA A C 1
ATOM 712 O O . ALA A 1 87 ? 7.820 -1.705 0.893 1.00 90.81 87 ALA A O 1
ATOM 713 N N . ARG A 1 88 ? 5.877 -2.782 0.592 1.00 91.50 88 ARG A N 1
ATOM 714 C CA . ARG A 1 88 ? 5.276 -2.293 1.841 1.00 91.50 88 ARG A CA 1
ATOM 715 C C . ARG A 1 88 ? 5.965 -2.917 3.068 1.00 91.50 88 ARG A C 1
ATOM 717 O O . ARG A 1 88 ? 6.195 -4.131 3.071 1.00 91.50 88 ARG A O 1
ATOM 724 N N . PRO A 1 89 ? 6.211 -2.156 4.151 1.00 89.62 89 PRO A N 1
ATOM 725 C CA . PRO A 1 89 ? 6.809 -2.698 5.366 1.00 89.62 89 PRO A CA 1
ATOM 726 C C . PRO A 1 89 ? 5.873 -3.670 6.107 1.00 89.62 89 PRO A C 1
ATOM 728 O O . PRO A 1 89 ? 4.638 -3.652 5.980 1.00 89.62 89 PRO A O 1
ATOM 731 N N . GLN A 1 90 ? 6.470 -4.541 6.920 1.00 88.19 90 GLN A N 1
ATOM 732 C CA . GLN A 1 90 ? 5.750 -5.463 7.799 1.00 88.19 90 GLN A CA 1
ATOM 733 C C . GLN A 1 90 ? 5.497 -4.799 9.159 1.00 88.19 90 GLN A C 1
ATOM 735 O O . GLN A 1 90 ? 6.257 -4.979 10.098 1.00 88.19 90 GLN A O 1
ATOM 740 N N . VAL A 1 91 ? 4.420 -4.018 9.249 1.00 85.38 91 VAL A N 1
ATOM 741 C CA . VAL A 1 91 ? 4.137 -3.130 10.398 1.00 85.38 91 VAL A CA 1
ATOM 742 C C . VAL A 1 91 ? 3.079 -3.658 11.372 1.00 85.38 91 VAL A C 1
ATOM 744 O O . VAL A 1 91 ? 2.658 -2.957 12.273 1.00 85.38 91 VAL A O 1
ATOM 747 N N . GLY A 1 92 ? 2.594 -4.892 11.208 1.00 90.81 92 GLY A N 1
ATOM 748 C CA . GLY A 1 92 ? 1.667 -5.501 12.176 1.00 90.81 92 GLY A CA 1
ATOM 749 C C . GLY A 1 92 ? 0.220 -4.973 12.184 1.00 90.81 92 GLY A C 1
ATOM 750 O O . GLY A 1 92 ? -0.583 -5.514 12.943 1.00 90.81 92 GLY A O 1
ATOM 751 N N . ILE A 1 93 ? -0.150 -4.021 11.312 1.00 93.56 93 ILE A N 1
ATOM 752 C CA . ILE A 1 93 ? -1.518 -3.456 11.209 1.00 93.56 93 ILE A CA 1
ATOM 753 C C . ILE A 1 93 ? -2.596 -4.543 11.170 1.00 93.56 93 ILE A C 1
ATOM 755 O O . ILE A 1 93 ? -3.564 -4.473 11.912 1.00 93.56 93 ILE A O 1
ATOM 759 N N . GLU A 1 94 ? -2.425 -5.588 10.355 1.00 94.44 94 GLU A N 1
ATOM 760 C CA . GLU A 1 94 ? -3.431 -6.653 10.227 1.00 94.44 94 GLU A CA 1
ATOM 761 C C . GLU A 1 94 ? -3.733 -7.339 11.567 1.00 94.44 94 GLU A C 1
ATOM 763 O O . GLU A 1 94 ? -4.892 -7.596 11.888 1.00 94.44 94 GLU A O 1
ATOM 768 N N . ARG A 1 95 ? -2.692 -7.599 12.369 1.00 93.19 95 ARG A N 1
ATOM 769 C CA . ARG A 1 95 ? -2.837 -8.209 13.694 1.00 93.19 95 ARG A CA 1
ATOM 770 C C . ARG A 1 95 ? -3.506 -7.244 14.668 1.00 93.19 95 ARG A C 1
ATOM 772 O O . ARG A 1 95 ? -4.366 -7.675 15.430 1.00 93.19 95 ARG A O 1
ATOM 779 N N . ALA A 1 96 ? -3.127 -5.966 14.641 1.00 94.56 96 ALA A N 1
ATOM 780 C CA . ALA A 1 96 ? -3.740 -4.941 15.482 1.00 94.56 96 ALA A CA 1
ATOM 781 C C . ALA A 1 96 ? -5.234 -4.769 15.159 1.00 94.56 96 ALA A C 1
ATOM 783 O O . ALA A 1 96 ? -6.061 -4.781 16.067 1.00 94.56 96 ALA A O 1
ATOM 784 N N . LEU A 1 97 ? -5.588 -4.721 13.870 1.00 95.88 97 LEU A N 1
ATOM 785 C CA . LEU A 1 97 ? -6.975 -4.659 13.408 1.00 95.88 97 LEU A CA 1
ATOM 786 C C . LEU A 1 97 ? -7.781 -5.890 13.819 1.00 95.88 97 LEU A C 1
ATOM 788 O O . LEU A 1 97 ? -8.912 -5.732 14.255 1.00 95.88 97 LEU A O 1
ATOM 792 N N . ALA A 1 98 ? -7.216 -7.097 13.715 1.00 95.44 98 ALA A N 1
ATOM 793 C CA . ALA A 1 98 ? -7.912 -8.324 14.108 1.00 95.44 98 ALA A CA 1
A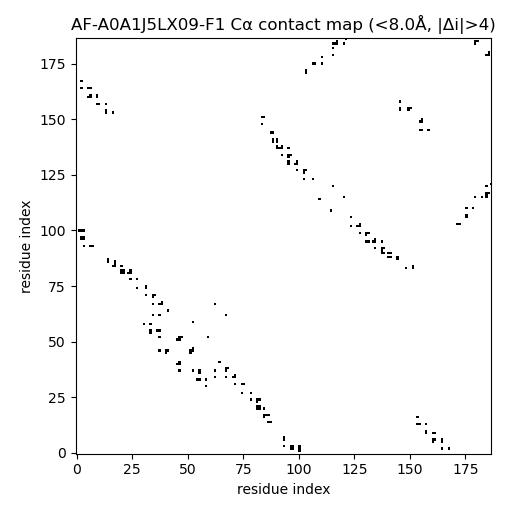TOM 794 C C . ALA A 1 98 ? -8.269 -8.339 15.600 1.00 95.44 98 ALA A C 1
ATOM 796 O O . ALA A 1 98 ? -9.380 -8.710 15.967 1.00 95.44 98 ALA A O 1
ATOM 797 N N . VAL A 1 99 ? -7.339 -7.907 16.455 1.00 95.19 99 VAL A N 1
ATOM 798 C CA . VAL A 1 99 ? -7.578 -7.805 17.900 1.00 95.19 99 VAL A CA 1
ATOM 799 C C . VAL A 1 99 ? -8.623 -6.729 18.197 1.00 95.19 99 VAL A C 1
ATOM 801 O O . VAL A 1 99 ? -9.562 -6.978 18.947 1.00 95.19 99 VAL A O 1
ATOM 804 N N . LEU A 1 100 ? -8.495 -5.549 17.586 1.00 95.56 100 LEU A N 1
ATOM 805 C CA . LEU A 1 100 ? -9.432 -4.447 17.801 1.00 95.56 100 LEU A CA 1
ATOM 806 C C . LEU A 1 100 ? -10.846 -4.778 17.301 1.00 95.56 100 LEU A C 1
ATOM 808 O O . LEU A 1 100 ? -11.826 -4.406 17.937 1.00 95.56 100 LEU A O 1
ATOM 812 N N . GLU A 1 101 ? -10.950 -5.505 16.189 1.00 95.88 101 GLU A N 1
ATOM 813 C CA . GLU A 1 101 ? -12.211 -6.010 15.646 1.00 95.88 101 GLU A CA 1
ATOM 814 C C . GLU A 1 101 ? -12.936 -6.904 16.656 1.00 95.88 101 GLU A C 1
ATOM 816 O O . GLU A 1 101 ? -14.098 -6.638 16.947 1.00 95.88 101 GLU A O 1
ATOM 821 N N . GLN A 1 102 ? -12.237 -7.873 17.257 1.00 95.62 102 GLN A N 1
ATOM 822 C CA . GLN A 1 102 ? -12.803 -8.756 18.286 1.00 95.62 102 GLN A CA 1
ATOM 823 C C . GLN A 1 102 ? -13.257 -7.990 19.534 1.00 95.62 102 GLN A C 1
ATOM 825 O O . GLN A 1 102 ? -14.310 -8.277 20.094 1.00 95.62 102 GLN A O 1
ATOM 830 N N . ILE A 1 103 ? -12.471 -7.002 19.972 1.00 95.44 103 ILE A N 1
ATOM 831 C CA . ILE A 1 103 ? -12.804 -6.174 21.141 1.00 95.44 103 ILE A CA 1
ATOM 832 C C . ILE A 1 103 ? -14.073 -5.355 20.883 1.00 95.44 103 ILE A C 1
ATOM 834 O O . ILE A 1 103 ? -14.949 -5.282 21.743 1.00 95.44 103 ILE A O 1
ATOM 838 N N . LEU A 1 104 ? -14.186 -4.754 19.697 1.00 95.75 104 LEU A N 1
ATOM 839 C CA . LEU A 1 104 ? -15.368 -3.989 19.305 1.00 95.75 104 LEU A CA 1
ATOM 840 C C . LEU A 1 104 ? -16.601 -4.885 19.132 1.00 95.75 104 LEU A C 1
ATOM 842 O O . LEU A 1 104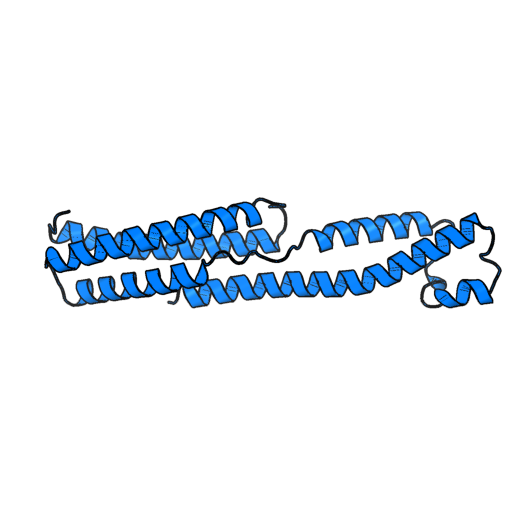 ? -17.682 -4.493 19.555 1.00 95.75 104 LEU A O 1
ATOM 846 N N . GLU A 1 105 ? -16.447 -6.084 18.562 1.00 95.75 105 GLU A N 1
ATOM 847 C CA . GLU A 1 105 ? -17.535 -7.071 18.465 1.00 95.75 105 GLU A CA 1
ATOM 848 C C . GLU A 1 105 ? -18.037 -7.476 19.859 1.00 95.75 105 GLU A C 1
ATOM 850 O O . GLU A 1 105 ? -19.241 -7.472 20.105 1.00 95.75 105 GLU A O 1
ATOM 855 N N . ALA A 1 106 ? -17.129 -7.724 20.809 1.00 95.12 106 ALA A N 1
ATOM 856 C CA . ALA A 1 106 ? -17.504 -8.030 22.187 1.00 95.12 106 ALA A CA 1
ATOM 857 C C . ALA A 1 106 ? -18.279 -6.878 22.856 1.00 95.12 106 ALA A C 1
ATOM 859 O O . ALA A 1 106 ? -19.269 -7.123 23.544 1.00 95.12 106 ALA A O 1
ATOM 860 N N . ALA A 1 107 ? -17.879 -5.621 22.640 1.00 95.19 107 ALA A N 1
ATOM 861 C CA . ALA A 1 107 ? -18.631 -4.473 23.151 1.00 95.19 107 ALA A CA 1
ATOM 862 C C . ALA A 1 107 ? -20.011 -4.333 22.506 1.00 95.19 107 ALA A C 1
ATOM 864 O O . ALA A 1 107 ? -20.987 -4.070 23.204 1.00 95.19 107 ALA A O 1
ATOM 865 N N . GLU A 1 108 ? -20.115 -4.541 21.196 1.00 95.81 108 GLU A N 1
ATOM 866 C CA . GLU A 1 108 ? -21.396 -4.530 20.486 1.00 95.81 108 GLU A CA 1
ATOM 867 C C . GLU A 1 108 ? -22.342 -5.616 21.026 1.00 95.81 108 GLU A C 1
ATOM 869 O O . GLU A 1 108 ? -23.536 -5.363 21.197 1.00 95.81 108 GLU A O 1
ATOM 874 N N . GLU A 1 109 ? -21.821 -6.794 21.381 1.00 95.75 109 GLU A N 1
ATOM 875 C CA . GLU A 1 109 ? -22.597 -7.846 22.046 1.00 95.75 109 GLU A CA 1
ATOM 876 C C . GLU A 1 109 ? -23.049 -7.462 23.463 1.00 95.75 109 GLU A C 1
ATOM 878 O O . GLU A 1 109 ? -24.179 -7.777 23.846 1.00 95.75 109 GLU A O 1
ATOM 883 N N . LEU A 1 110 ? -22.197 -6.796 24.250 1.00 94.75 110 LEU A N 1
ATOM 884 C CA . LEU A 1 110 ? -22.567 -6.289 25.578 1.00 94.75 110 LEU A CA 1
ATOM 885 C C . LEU A 1 110 ? -23.671 -5.229 25.478 1.00 94.75 110 LEU A C 1
ATOM 887 O O . LEU A 1 110 ? -24.664 -5.307 26.203 1.00 94.75 110 LEU A O 1
ATOM 891 N N . MET A 1 111 ? -23.552 -4.296 24.528 1.00 96.12 111 MET A N 1
ATOM 892 C CA . MET A 1 111 ? -24.590 -3.300 24.235 1.00 96.12 111 MET A CA 1
ATOM 893 C C . MET A 1 111 ? -25.907 -3.960 23.826 1.00 96.12 111 MET A C 1
ATOM 895 O O . MET A 1 111 ? -26.967 -3.577 24.314 1.00 96.12 111 MET A O 1
ATOM 899 N N . ALA A 1 112 ? -25.852 -4.970 22.954 1.00 95.94 112 ALA A N 1
ATOM 900 C CA . ALA A 1 112 ? -27.041 -5.682 22.489 1.00 95.94 112 ALA A CA 1
ATOM 901 C C . ALA A 1 112 ? -27.772 -6.424 23.622 1.00 95.94 112 ALA A C 1
ATOM 903 O O . ALA A 1 112 ? -28.992 -6.570 23.573 1.00 95.94 112 ALA A O 1
ATOM 904 N N . LYS A 1 113 ? -27.040 -6.871 24.650 1.00 95.56 113 LYS A N 1
ATOM 905 C CA . LYS A 1 113 ? -27.603 -7.486 25.864 1.00 95.56 113 LYS A CA 1
ATOM 906 C C . LYS A 1 113 ? -28.139 -6.462 26.868 1.00 95.56 113 LYS A C 1
ATOM 908 O O . LYS A 1 113 ? -28.769 -6.866 27.842 1.00 95.56 113 LYS A O 1
ATOM 913 N N . GLY A 1 114 ? -27.894 -5.169 26.653 1.00 93.69 114 GLY A N 1
ATOM 914 C CA . GLY A 1 114 ? -28.210 -4.129 27.628 1.00 93.69 114 GLY A CA 1
ATOM 915 C C . GLY A 1 114 ? -27.324 -4.204 28.872 1.00 93.69 114 GLY A C 1
ATOM 916 O O . GLY A 1 114 ? -27.777 -3.850 29.958 1.00 93.69 114 GLY A O 1
ATOM 917 N N . ASP A 1 115 ? -26.089 -4.711 28.753 1.00 93.19 115 ASP A N 1
ATOM 918 C CA . ASP A 1 115 ? -25.197 -4.813 29.905 1.00 93.19 115 ASP A CA 1
ATOM 919 C C . ASP A 1 115 ? -24.781 -3.420 30.394 1.00 93.19 115 ASP A C 1
ATOM 921 O O . ASP A 1 115 ? -24.364 -2.561 29.609 1.00 93.19 115 ASP A O 1
ATOM 925 N N . VAL A 1 116 ? -24.886 -3.203 31.703 1.00 92.62 116 VAL A N 1
ATOM 926 C CA . VAL A 1 116 ? -24.523 -1.945 32.372 1.00 92.62 116 VAL A CA 1
ATOM 927 C C . VAL A 1 116 ? -23.489 -2.150 33.481 1.00 92.62 116 VAL A C 1
ATOM 929 O O . VAL A 1 116 ? -23.301 -1.280 34.329 1.00 92.62 116 VAL A O 1
ATOM 932 N N . SER A 1 117 ? -22.812 -3.302 33.503 1.00 92.56 117 SER A N 1
ATOM 933 C CA . SER A 1 117 ? -21.872 -3.673 34.560 1.00 92.56 117 SER A CA 1
ATOM 934 C C . SER A 1 117 ? -20.594 -2.830 34.487 1.00 92.56 117 SER A C 1
ATOM 936 O O . SER A 1 117 ? -19.806 -2.988 33.548 1.00 92.56 117 SER A O 1
ATOM 938 N N . PRO A 1 118 ? -20.295 -1.985 35.495 1.00 88.62 118 PRO A N 1
ATOM 939 C CA . PRO A 1 118 ? -19.095 -1.147 35.468 1.00 88.62 118 PRO A CA 1
ATOM 940 C C . PRO A 1 118 ? -17.798 -1.963 35.385 1.00 88.62 118 PRO A C 1
ATOM 942 O O . PRO A 1 118 ? -16.818 -1.521 34.792 1.00 88.62 118 PRO A O 1
ATOM 945 N N . VAL A 1 119 ? -17.795 -3.179 35.944 1.00 90.50 119 VAL A N 1
ATOM 946 C CA . VAL A 1 119 ? -16.631 -4.075 35.928 1.00 90.50 119 VAL A CA 1
ATOM 947 C C . VAL A 1 119 ? -16.330 -4.563 34.510 1.00 90.50 119 VAL A C 1
ATOM 949 O O . VAL A 1 119 ? -15.177 -4.518 34.083 1.00 90.50 119 VAL A O 1
ATOM 952 N N . GLN A 1 120 ? -17.349 -5.003 33.766 1.00 90.38 120 GLN A N 1
ATOM 953 C CA . GLN A 1 120 ? -17.165 -5.494 32.395 1.00 90.38 120 GLN A CA 1
ATOM 954 C C . GLN A 1 120 ? -16.739 -4.361 31.458 1.00 90.38 120 GLN A C 1
ATOM 956 O O . GLN A 1 120 ? -15.798 -4.512 30.677 1.00 90.38 120 GLN A O 1
ATOM 961 N N . TRP A 1 121 ? -17.369 -3.194 31.594 1.00 93.81 121 TRP A N 1
ATOM 962 C CA . TRP A 1 121 ? -17.034 -2.021 30.793 1.00 93.81 121 TRP A CA 1
ATOM 963 C C . TRP A 1 121 ? -15.651 -1.439 31.116 1.00 93.81 121 TRP A C 1
ATOM 965 O O . TRP A 1 121 ? -14.958 -0.990 30.202 1.00 93.81 121 TRP A O 1
ATOM 975 N N . GLY A 1 122 ? -15.200 -1.521 32.371 1.00 90.44 122 GLY A N 1
ATOM 976 C CA . GLY A 1 122 ? -13.828 -1.176 32.755 1.00 90.44 122 GLY A CA 1
ATOM 977 C C . GLY A 1 122 ? -12.784 -2.088 32.101 1.00 90.44 122 GLY A C 1
ATOM 978 O O . GLY A 1 122 ? -11.803 -1.599 31.541 1.00 90.44 122 GLY A O 1
ATOM 979 N N . GLN A 1 123 ? -13.026 -3.405 32.091 1.00 90.44 123 GLN A N 1
ATOM 980 C CA . GLN A 1 123 ? -12.150 -4.371 31.410 1.00 90.44 123 GLN A CA 1
ATOM 981 C C . GLN A 1 123 ? -12.098 -4.131 29.898 1.00 90.44 123 GLN A C 1
ATOM 983 O O . GLN A 1 123 ? -11.021 -4.167 29.302 1.00 90.44 123 GLN A O 1
ATOM 988 N N . TYR A 1 124 ? -13.247 -3.849 29.275 1.00 93.38 124 TYR A N 1
ATOM 989 C CA . TYR A 1 124 ? -13.302 -3.489 27.860 1.00 93.38 124 TYR A CA 1
ATOM 990 C C . TYR A 1 124 ? -12.420 -2.271 27.548 1.00 93.38 124 TYR A C 1
ATOM 992 O O . TYR A 1 124 ? -11.604 -2.354 26.630 1.00 93.38 124 TYR A O 1
ATOM 1000 N N . ARG A 1 125 ? -12.541 -1.170 28.311 1.00 91.19 125 ARG A N 1
ATOM 1001 C CA . ARG A 1 125 ? -11.753 0.056 28.073 1.00 91.19 125 ARG A CA 1
ATOM 1002 C C . ARG A 1 125 ? -10.254 -0.216 28.145 1.00 91.19 125 ARG A C 1
ATOM 1004 O O . ARG A 1 125 ? -9.536 0.141 27.218 1.00 91.19 125 ARG A O 1
ATOM 1011 N N . GLU A 1 126 ? -9.791 -0.929 29.173 1.00 90.94 126 GLU A N 1
ATOM 1012 C CA . GLU A 1 126 ? -8.363 -1.244 29.330 1.00 90.94 126 GLU A CA 1
ATOM 1013 C C . GLU A 1 126 ? -7.807 -2.025 28.124 1.00 90.94 126 GLU A C 1
ATOM 1015 O O . GLU A 1 126 ? -6.725 -1.730 27.598 1.00 90.94 126 GLU A O 1
ATOM 1020 N N . VAL A 1 127 ? -8.552 -3.033 27.664 1.00 94.19 127 VAL A N 1
ATOM 1021 C CA . VAL A 1 127 ? -8.133 -3.884 26.543 1.00 94.19 127 VAL A CA 1
ATOM 1022 C C . VAL A 1 127 ? -8.240 -3.136 25.208 1.00 94.19 127 VAL A C 1
ATOM 1024 O O . VAL A 1 127 ? -7.371 -3.305 24.340 1.00 94.19 127 VAL A O 1
ATOM 1027 N N . TYR A 1 128 ? -9.260 -2.287 25.053 1.00 94.19 128 TYR A N 1
ATOM 1028 C CA . TYR A 1 128 ? -9.439 -1.411 23.899 1.00 94.19 128 TYR A CA 1
ATOM 1029 C C . TYR A 1 128 ? -8.288 -0.411 23.780 1.00 94.19 128 TYR A C 1
ATOM 1031 O O . TYR A 1 128 ? -7.628 -0.387 22.741 1.00 94.19 128 TYR A O 1
ATOM 1039 N N . ASP A 1 129 ? -7.975 0.335 24.842 1.00 92.44 129 ASP A N 1
ATOM 1040 C CA . ASP A 1 129 ? -6.940 1.373 24.832 1.00 92.44 129 ASP A CA 1
ATOM 1041 C C . ASP A 1 129 ? -5.577 0.793 24.460 1.00 92.44 129 ASP A C 1
ATOM 1043 O O . ASP A 1 129 ? -4.905 1.289 23.550 1.00 92.44 129 ASP A O 1
ATOM 1047 N N . ARG A 1 130 ? -5.200 -0.335 25.077 1.00 92.69 130 ARG A N 1
ATOM 1048 C CA . ARG A 1 130 ? -3.953 -1.045 24.758 1.00 92.69 130 ARG A CA 1
ATOM 1049 C C . ARG A 1 130 ? -3.892 -1.475 23.291 1.00 92.69 130 ARG A C 1
ATOM 1051 O O . ARG A 1 130 ? -2.823 -1.460 22.680 1.00 92.69 130 ARG A O 1
ATOM 1058 N N . SER A 1 131 ? -5.018 -1.896 22.724 1.00 92.12 131 SER A N 1
ATOM 1059 C CA . SER A 1 131 ? -5.088 -2.361 21.335 1.00 92.12 131 SER A CA 1
ATOM 1060 C C . SER A 1 131 ? -5.111 -1.202 20.338 1.00 92.12 131 SER A C 1
ATOM 1062 O O . SER A 1 131 ? -4.482 -1.303 19.285 1.00 92.12 131 SER A O 1
ATOM 1064 N N . ALA A 1 132 ? -5.752 -0.088 20.691 1.00 93.12 132 ALA A N 1
ATOM 1065 C CA . ALA A 1 132 ? -5.726 1.152 19.928 1.00 93.12 132 ALA A CA 1
ATOM 1066 C C . ALA A 1 132 ? -4.305 1.732 19.853 1.00 93.12 132 ALA A C 1
ATOM 1068 O O . ALA A 1 132 ? -3.866 2.108 18.769 1.00 93.12 132 ALA A O 1
ATOM 1069 N N . HIS A 1 133 ? -3.550 1.702 20.957 1.00 92.88 133 HIS A N 1
ATOM 1070 C CA . HIS A 1 133 ? -2.144 2.130 20.971 1.00 92.88 133 HIS A CA 1
ATOM 1071 C C . HIS A 1 133 ? -1.284 1.272 20.035 1.00 92.88 133 HIS A C 1
ATOM 1073 O O . HIS A 1 133 ? -0.555 1.803 19.208 1.00 92.88 133 HIS A O 1
ATOM 1079 N N . ARG A 1 134 ? -1.453 -0.058 20.052 1.00 92.31 134 ARG A N 1
ATOM 1080 C CA . ARG A 1 134 ? -0.747 -0.946 19.105 1.00 92.31 134 ARG A CA 1
ATOM 1081 C C . ARG A 1 134 ? -1.080 -0.650 17.643 1.00 92.31 134 ARG A C 1
ATOM 1083 O O . ARG A 1 134 ? -0.230 -0.839 16.777 1.00 92.31 134 ARG A O 1
ATOM 1090 N N . LEU A 1 135 ? -2.323 -0.262 17.351 1.00 94.69 135 LEU A N 1
ATOM 1091 C CA . LEU A 1 135 ? -2.714 0.144 16.004 1.00 94.69 135 LEU A CA 1
ATOM 1092 C C . LEU A 1 135 ? -2.073 1.482 15.619 1.00 94.69 135 LEU A C 1
ATOM 1094 O O . LEU A 1 135 ? -1.673 1.629 14.469 1.00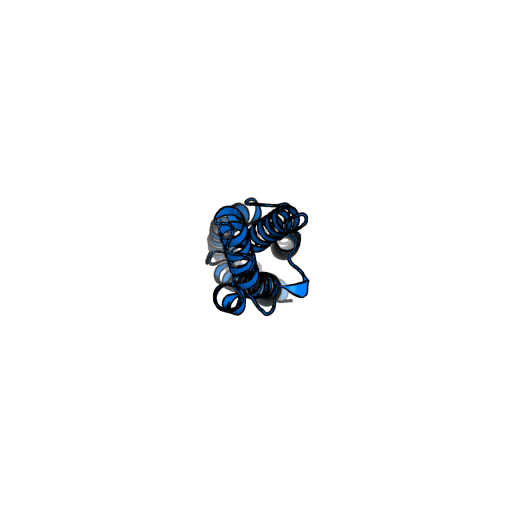 94.69 135 LEU A O 1
ATOM 1098 N N . MET A 1 136 ? -1.951 2.419 16.561 1.00 92.88 136 MET A N 1
ATOM 1099 C CA . MET A 1 136 ? -1.263 3.695 16.361 1.00 92.88 136 MET A CA 1
ATOM 1100 C C . MET A 1 136 ? 0.229 3.485 16.069 1.00 92.88 136 MET A C 1
ATOM 1102 O O . MET A 1 136 ? 0.689 3.934 15.026 1.00 92.88 136 MET A O 1
ATOM 1106 N N . ASP A 1 137 ? 0.935 2.690 16.880 1.00 91.38 137 ASP A N 1
ATOM 1107 C CA . ASP A 1 137 ? 2.355 2.361 16.662 1.00 91.38 137 ASP A CA 1
ATOM 1108 C C . ASP A 1 137 ? 2.588 1.712 15.282 1.00 91.38 137 ASP A C 1
ATOM 1110 O O . ASP A 1 137 ? 3.519 2.039 14.544 1.00 91.38 137 ASP A O 1
ATOM 1114 N N . ALA A 1 138 ? 1.710 0.775 14.907 1.00 91.38 138 ALA A N 1
ATOM 1115 C CA . ALA A 1 138 ? 1.720 0.141 13.591 1.00 91.38 138 ALA A CA 1
ATOM 1116 C C . ALA A 1 138 ? 1.392 1.133 12.457 1.00 91.38 138 ALA A C 1
ATOM 1118 O O . ALA A 1 138 ? 1.868 0.976 11.326 1.00 91.38 138 ALA A O 1
ATOM 1119 N 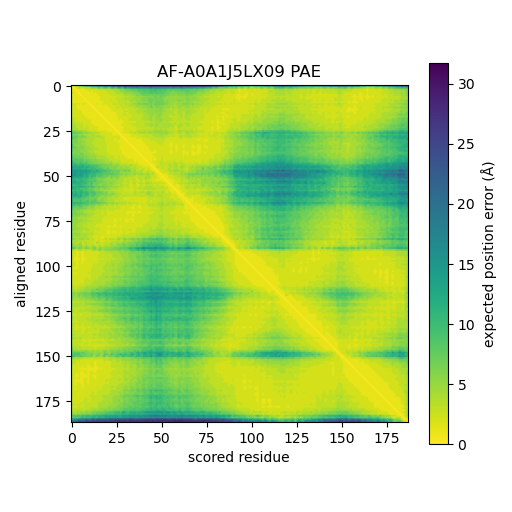N . GLY A 1 139 ? 0.561 2.129 12.763 1.00 91.62 139 GLY A N 1
ATOM 1120 C CA . GLY A 1 139 ? 0.156 3.218 11.886 1.00 91.62 139 GLY A CA 1
ATOM 1121 C C . GLY A 1 139 ? 1.296 4.183 11.587 1.00 91.62 139 GLY A C 1
ATOM 1122 O O . GLY A 1 139 ? 1.467 4.536 10.427 1.00 91.62 139 GLY A O 1
ATOM 1123 N N . ASP A 1 140 ? 2.129 4.530 12.566 1.00 91.06 140 ASP A N 1
ATOM 1124 C CA . ASP A 1 140 ? 3.248 5.465 12.378 1.00 91.06 140 ASP A CA 1
ATOM 1125 C C . ASP A 1 140 ? 4.241 4.950 11.327 1.00 91.06 140 ASP A C 1
ATOM 1127 O O . ASP A 1 140 ? 4.541 5.625 10.339 1.00 91.06 140 ASP A O 1
ATOM 1131 N N . ALA A 1 141 ? 4.662 3.689 11.453 1.00 88.19 141 ALA A N 1
ATOM 1132 C CA . ALA A 1 141 ? 5.555 3.060 10.479 1.00 88.19 141 ALA A CA 1
ATOM 1133 C C . ALA A 1 141 ? 4.915 2.915 9.082 1.00 88.19 141 ALA A C 1
ATOM 1135 O O . ALA A 1 141 ? 5.610 2.867 8.060 1.00 88.19 141 ALA A O 1
ATOM 1136 N N . PHE A 1 142 ? 3.585 2.819 9.015 1.00 92.81 142 PHE A N 1
ATOM 1137 C CA . PHE A 1 142 ? 2.853 2.831 7.753 1.00 92.81 142 PHE A CA 1
ATOM 1138 C C . PHE A 1 142 ? 2.772 4.233 7.145 1.00 92.81 142 PHE A C 1
ATOM 1140 O O . PHE A 1 142 ? 3.006 4.373 5.945 1.00 92.81 142 PHE A O 1
ATOM 1147 N N . GLU A 1 143 ? 2.494 5.264 7.939 1.00 91.88 143 GLU A N 1
ATOM 1148 C CA . GLU A 1 143 ? 2.446 6.650 7.474 1.00 91.88 143 GLU A CA 1
ATOM 1149 C C . GLU A 1 143 ? 3.817 7.105 6.966 1.00 91.88 143 GLU A C 1
ATOM 1151 O O . GLU A 1 143 ? 3.892 7.714 5.899 1.00 91.88 143 GLU A O 1
ATOM 1156 N N . ASP A 1 144 ? 4.912 6.715 7.622 1.00 91.75 144 ASP A N 1
ATOM 1157 C CA . ASP A 1 144 ? 6.273 6.942 7.119 1.00 91.75 144 ASP A CA 1
ATOM 1158 C C . ASP A 1 144 ? 6.482 6.340 5.725 1.00 91.75 144 ASP A C 1
ATOM 1160 O O . ASP A 1 144 ? 7.056 6.964 4.826 1.00 91.75 144 ASP A O 1
ATOM 1164 N N . PHE A 1 145 ? 5.992 5.119 5.514 1.00 92.69 145 PHE A N 1
ATOM 1165 C CA . PHE A 1 145 ? 6.042 4.468 4.211 1.00 92.69 145 PHE A CA 1
ATOM 1166 C C . PHE A 1 145 ? 5.175 5.178 3.165 1.00 92.69 145 PHE A C 1
ATOM 1168 O O . PHE A 1 145 ? 5.603 5.317 2.016 1.00 92.69 145 PHE A O 1
ATOM 1175 N N . ILE A 1 146 ? 3.975 5.623 3.535 1.00 92.25 146 ILE A N 1
ATOM 1176 C CA . ILE A 1 146 ? 3.052 6.328 2.640 1.00 92.25 146 ILE A CA 1
ATOM 1177 C C . ILE A 1 146 ? 3.583 7.714 2.261 1.00 92.25 146 ILE A C 1
ATOM 1179 O O . ILE A 1 146 ? 3.479 8.113 1.102 1.00 92.25 146 ILE A O 1
ATOM 1183 N N . ASN A 1 147 ? 4.181 8.435 3.209 1.00 90.75 147 ASN A N 1
ATOM 1184 C CA . ASN A 1 147 ? 4.683 9.792 3.000 1.00 90.75 147 ASN A CA 1
ATOM 1185 C C . ASN A 1 147 ? 5.930 9.817 2.105 1.00 90.75 147 ASN A C 1
ATOM 1187 O O . ASN A 1 147 ? 6.134 10.771 1.348 1.00 90.75 147 ASN A O 1
ATOM 1191 N N . LYS A 1 148 ? 6.737 8.749 2.109 1.00 87.44 148 LYS A N 1
ATOM 1192 C CA . LYS A 1 148 ? 7.793 8.563 1.106 1.00 87.44 148 LYS A CA 1
ATOM 1193 C C . LYS A 1 148 ? 7.160 8.440 -0.281 1.00 87.44 148 LYS A C 1
ATOM 1195 O O . LYS A 1 148 ? 6.558 7.417 -0.594 1.00 87.44 148 LYS A O 1
ATOM 1200 N N . ARG A 1 149 ? 7.350 9.448 -1.139 1.00 84.06 149 ARG A N 1
ATOM 1201 C CA . ARG A 1 149 ? 6.773 9.498 -2.500 1.00 84.06 149 ARG A CA 1
ATOM 1202 C C . ARG A 1 149 ? 5.234 9.451 -2.478 1.00 84.06 149 ARG A C 1
ATOM 1204 O O . ARG A 1 149 ? 4.604 8.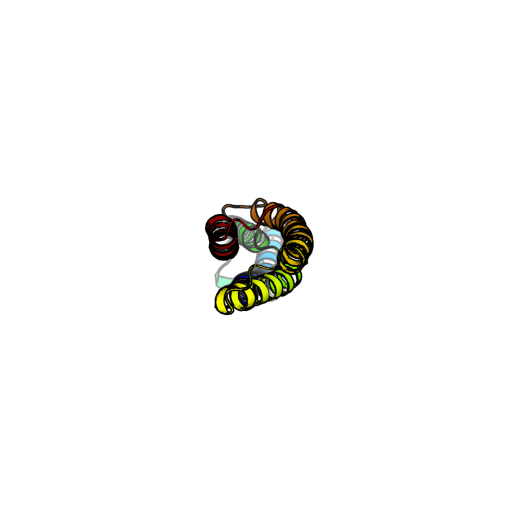635 -3.147 1.00 84.06 149 ARG A O 1
ATOM 1211 N N . ALA A 1 150 ? 4.632 10.337 -1.681 1.00 81.94 150 ALA A N 1
ATOM 1212 C CA . ALA A 1 150 ? 3.181 10.438 -1.479 1.00 81.94 150 ALA A CA 1
ATOM 1213 C C . ALA A 1 150 ? 2.365 10.740 -2.755 1.00 81.94 150 ALA A C 1
ATOM 1215 O O . ALA A 1 150 ? 1.144 10.611 -2.749 1.00 81.94 150 ALA A O 1
ATOM 1216 N N . ASN A 1 151 ? 3.026 11.139 -3.842 1.00 84.69 151 ASN A N 1
ATOM 1217 C CA . ASN A 1 151 ? 2.427 11.400 -5.149 1.00 84.69 151 ASN A CA 1
ATOM 1218 C C . ASN A 1 151 ? 2.120 10.129 -5.962 1.00 84.69 151 ASN A C 1
ATOM 1220 O O . ASN A 1 151 ? 1.521 10.234 -7.028 1.00 84.69 151 ASN A O 1
ATOM 1224 N N . LEU A 1 152 ? 2.525 8.942 -5.497 1.00 91.00 152 LEU A N 1
ATOM 1225 C CA . LEU A 1 152 ? 2.201 7.683 -6.168 1.00 91.00 152 LEU A CA 1
ATOM 1226 C C . LEU A 1 152 ? 0.724 7.318 -5.967 1.00 91.00 152 LEU A C 1
ATOM 1228 O O . LEU A 1 152 ? 0.276 7.140 -4.832 1.00 91.00 152 LEU A O 1
ATOM 1232 N N . GLU A 1 153 ? -0.007 7.131 -7.067 1.00 92.00 153 GLU A N 1
ATOM 1233 C CA . GLU A 1 153 ? -1.442 6.807 -7.057 1.00 92.00 153 GLU A CA 1
ATOM 1234 C C . GLU A 1 153 ? -1.758 5.557 -6.222 1.00 92.00 153 GLU A C 1
ATOM 1236 O O . GLU A 1 153 ? -2.686 5.567 -5.413 1.00 92.00 153 GLU A O 1
ATOM 1241 N N . ASP A 1 154 ? -0.938 4.507 -6.332 1.00 92.69 154 ASP A N 1
ATOM 1242 C CA . ASP A 1 154 ? -1.115 3.273 -5.559 1.00 92.69 154 ASP A CA 1
ATOM 1243 C C . ASP A 1 154 ? -0.952 3.493 -4.045 1.00 92.69 154 ASP A C 1
ATOM 1245 O O . ASP A 1 154 ? -1.667 2.881 -3.244 1.00 92.69 154 ASP A O 1
ATOM 1249 N N . LYS A 1 155 ? -0.034 4.381 -3.628 1.00 93.25 155 LYS A N 1
ATOM 1250 C CA . LYS A 1 155 ? 0.132 4.745 -2.210 1.00 93.25 155 LYS A CA 1
ATOM 1251 C C . LYS A 1 155 ? -1.036 5.595 -1.727 1.00 93.25 155 LYS A C 1
ATOM 1253 O O . LYS A 1 155 ? -1.526 5.366 -0.623 1.00 93.25 155 LYS A O 1
ATOM 1258 N N . LEU A 1 156 ? -1.516 6.530 -2.547 1.00 93.31 156 LEU A N 1
ATOM 1259 C CA . LEU A 1 156 ? -2.698 7.328 -2.227 1.00 93.31 156 LEU A CA 1
ATOM 1260 C C . LEU A 1 156 ? -3.933 6.438 -2.040 1.00 93.31 156 LEU A C 1
ATOM 1262 O O . LEU A 1 156 ? -4.635 6.575 -1.039 1.00 93.31 156 LEU A O 1
ATOM 1266 N N . ALA A 1 157 ? -4.166 5.488 -2.948 1.00 94.62 157 ALA A N 1
ATOM 1267 C CA . ALA A 1 157 ? -5.263 4.532 -2.832 1.00 94.62 157 ALA A CA 1
ATOM 1268 C C . ALA A 1 157 ? -5.174 3.735 -1.519 1.00 94.62 157 ALA A C 1
ATOM 1270 O O . ALA A 1 157 ? -6.141 3.690 -0.759 1.00 94.62 157 ALA A O 1
ATOM 1271 N N . LEU A 1 158 ? -3.990 3.197 -1.202 1.00 95.38 158 LEU A N 1
ATOM 1272 C CA . LEU A 1 158 ? -3.751 2.465 0.043 1.00 95.38 158 LEU A CA 1
ATOM 1273 C C . LEU A 1 158 ? -3.964 3.341 1.294 1.00 95.38 158 LEU A C 1
ATOM 1275 O O . LEU A 1 158 ? -4.514 2.866 2.290 1.00 95.38 158 LEU A O 1
ATOM 1279 N N . ARG A 1 159 ? -3.575 4.623 1.248 1.00 94.94 159 ARG A N 1
ATOM 1280 C CA . ARG A 1 159 ? -3.817 5.596 2.327 1.00 94.94 159 ARG A CA 1
ATOM 1281 C C . ARG A 1 159 ? -5.309 5.844 2.544 1.00 94.94 159 ARG A C 1
ATOM 1283 O O . ARG A 1 159 ? -5.766 5.860 3.684 1.00 94.94 159 ARG A O 1
ATOM 1290 N N . LEU A 1 160 ? -6.072 6.021 1.466 1.00 95.56 160 LEU A N 1
ATOM 1291 C CA . LEU A 1 160 ? -7.520 6.244 1.530 1.00 95.56 160 LEU A CA 1
ATOM 1292 C C . LEU A 1 160 ? -8.263 5.020 2.079 1.00 95.56 160 LEU A C 1
ATOM 1294 O O . LEU A 1 160 ? -9.193 5.165 2.879 1.00 95.56 160 LEU A O 1
ATOM 1298 N N . ASP A 1 161 ? -7.826 3.816 1.708 1.00 95.88 161 ASP A N 1
ATOM 1299 C CA . ASP A 1 161 ? -8.348 2.575 2.282 1.00 95.88 161 ASP A CA 1
ATOM 1300 C C . ASP A 1 161 ? -8.061 2.495 3.787 1.00 95.88 161 ASP A C 1
ATOM 1302 O O . ASP A 1 161 ? -8.967 2.222 4.579 1.00 95.88 161 ASP A O 1
ATOM 1306 N N . HIS A 1 162 ? -6.821 2.787 4.199 1.00 95.44 162 HIS A N 1
ATOM 1307 C CA . HIS A 1 162 ? -6.436 2.820 5.611 1.00 95.44 162 HIS A CA 1
ATOM 1308 C C . HIS A 1 162 ? -7.275 3.837 6.402 1.00 95.44 162 HIS A C 1
ATOM 1310 O O . HIS A 1 162 ? -7.865 3.494 7.426 1.00 95.44 162 HIS A O 1
ATOM 1316 N N . ALA A 1 163 ? -7.432 5.057 5.884 1.00 95.31 163 ALA A N 1
ATOM 1317 C CA . ALA A 1 163 ? -8.263 6.093 6.496 1.00 95.31 163 ALA A CA 1
ATOM 1318 C C . ALA A 1 163 ? -9.738 5.671 6.618 1.00 95.31 163 ALA A C 1
ATOM 1320 O O . ALA A 1 163 ? -10.399 5.970 7.615 1.00 95.31 163 ALA A O 1
ATOM 1321 N N . THR A 1 164 ? -10.258 4.931 5.636 1.00 96.81 164 THR A N 1
ATOM 1322 C CA . THR A 1 164 ? -11.620 4.379 5.682 1.00 96.81 164 THR A CA 1
ATOM 1323 C C . THR A 1 164 ? -11.774 3.353 6.805 1.00 96.81 164 THR A C 1
ATOM 1325 O O . THR A 1 164 ? -12.785 3.364 7.509 1.00 96.81 164 THR A O 1
ATOM 1328 N N . ILE A 1 165 ? -10.771 2.499 7.019 1.00 96.44 165 ILE A N 1
ATOM 1329 C CA . ILE A 1 165 ? -10.749 1.531 8.127 1.00 96.44 165 ILE A CA 1
ATOM 1330 C C . ILE A 1 165 ? -10.717 2.262 9.476 1.00 96.44 165 ILE A C 1
ATOM 1332 O O . ILE A 1 165 ? -11.541 1.968 10.344 1.00 96.44 165 ILE A O 1
ATOM 1336 N N . LEU A 1 166 ? -9.847 3.266 9.632 1.00 95.44 166 LEU A N 1
ATOM 1337 C CA . LEU A 1 166 ? -9.785 4.088 10.849 1.00 95.44 166 LEU A CA 1
ATOM 1338 C C . LEU A 1 166 ? -11.111 4.812 11.124 1.00 95.44 166 LEU A C 1
ATOM 1340 O O . LEU A 1 166 ? -11.577 4.866 12.262 1.00 95.44 166 LEU A O 1
ATOM 1344 N N . LYS A 1 167 ? -11.778 5.312 10.078 1.00 96.19 167 LYS A N 1
ATOM 1345 C CA . LYS A 1 167 ? -13.111 5.915 10.200 1.00 96.19 167 LYS A CA 1
ATOM 1346 C C . LYS A 1 167 ? -14.145 4.916 10.727 1.00 96.19 167 LYS A C 1
ATOM 1348 O O . LYS A 1 167 ? -14.939 5.292 11.587 1.00 96.19 167 LYS A O 1
ATOM 1353 N N . LYS A 1 168 ? -14.127 3.662 10.259 1.00 95.56 168 LYS A N 1
ATOM 1354 C CA . LYS A 1 168 ? -15.028 2.602 10.752 1.00 95.56 168 LYS A CA 1
ATOM 1355 C C . LYS A 1 168 ? -14.772 2.277 12.223 1.00 95.56 168 LYS A C 1
ATOM 1357 O O . LYS A 1 168 ? -15.726 2.168 12.985 1.00 95.56 168 LYS A O 1
ATOM 1362 N N . ILE A 1 169 ? -13.506 2.180 12.631 1.00 95.50 169 ILE A N 1
ATOM 1363 C CA . ILE A 1 169 ? -13.128 1.994 14.042 1.00 95.50 169 ILE A CA 1
ATOM 1364 C C . ILE A 1 169 ? -13.696 3.129 14.894 1.00 95.50 169 ILE A C 1
ATOM 1366 O O . ILE A 1 169 ? -14.395 2.873 15.869 1.00 95.50 169 ILE A O 1
ATOM 1370 N N . ASN A 1 170 ? -13.478 4.379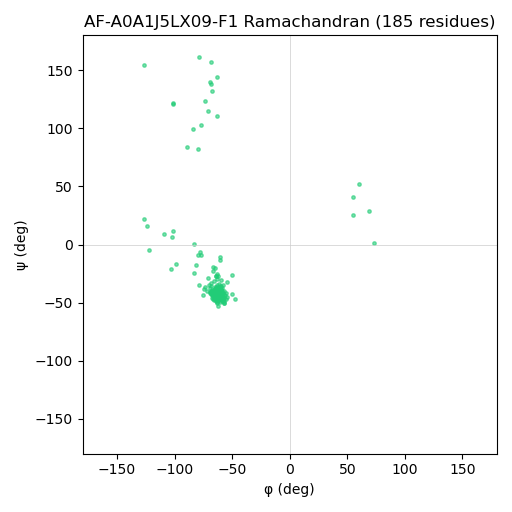 14.479 1.00 94.50 170 ASN A N 1
ATOM 1371 C CA . ASN A 1 170 ? -13.985 5.549 15.194 1.00 94.50 170 ASN A CA 1
ATOM 1372 C C . ASN A 1 170 ? -15.515 5.564 15.289 1.00 94.50 170 ASN A C 1
ATOM 1374 O O . ASN A 1 170 ? -16.056 5.959 16.315 1.00 94.50 170 ASN A O 1
ATOM 1378 N N . GLN A 1 171 ? -16.228 5.137 14.244 1.00 96.06 171 GLN A N 1
ATOM 1379 C CA . GLN A 1 171 ? -17.690 5.028 14.276 1.00 96.06 171 GLN A CA 1
ATOM 1380 C C . GLN A 1 171 ? -18.166 3.995 15.303 1.00 96.06 171 GLN A C 1
ATOM 1382 O O . GLN A 1 171 ? -19.048 4.303 16.101 1.00 96.06 171 GLN A O 1
ATOM 1387 N N . ARG A 1 172 ? -17.558 2.803 15.316 1.00 95.69 172 ARG A N 1
ATOM 1388 C CA . ARG A 1 172 ? -17.891 1.736 16.275 1.00 95.69 172 ARG A CA 1
ATOM 1389 C C . ARG A 1 172 ? -17.555 2.152 17.710 1.00 95.69 172 ARG A C 1
ATOM 1391 O O . ARG A 1 172 ? -18.389 2.036 18.596 1.00 95.69 172 ARG A O 1
ATOM 1398 N N . SER A 1 173 ? -16.376 2.737 17.920 1.00 94.00 173 SER A N 1
ATOM 1399 C CA . SER A 1 173 ? -15.942 3.255 19.224 1.00 94.00 173 SER A CA 1
ATOM 1400 C C . SER A 1 173 ? -16.867 4.354 19.762 1.00 94.00 173 SER A C 1
ATOM 1402 O O . SER A 1 173 ? -17.218 4.338 20.940 1.00 94.00 173 SER A O 1
ATOM 1404 N N . ARG A 1 174 ? -17.333 5.271 18.900 1.00 94.81 174 ARG A N 1
ATOM 1405 C CA . ARG A 1 174 ? -18.319 6.297 19.280 1.00 94.81 174 ARG A CA 1
ATOM 1406 C C . ARG A 1 174 ? -19.650 5.692 19.707 1.00 94.81 174 ARG A C 1
ATOM 1408 O O . ARG A 1 174 ? -20.181 6.122 20.717 1.00 94.81 174 ARG A O 1
ATOM 1415 N N . ALA A 1 175 ? -20.144 4.674 19.002 1.00 95.81 175 ALA A N 1
ATOM 1416 C CA . ALA A 1 175 ? -21.379 3.996 19.393 1.00 95.81 175 ALA A CA 1
ATOM 1417 C C . ALA A 1 175 ? -21.279 3.387 20.804 1.00 95.81 175 ALA A C 1
ATOM 1419 O O . ALA A 1 175 ? -22.213 3.513 21.594 1.00 95.81 175 ALA A O 1
ATOM 1420 N N . VAL A 1 176 ? -20.126 2.798 21.146 1.00 94.69 176 VAL A N 1
ATOM 1421 C CA . VAL A 1 176 ? -19.857 2.307 22.507 1.00 94.69 176 VAL A CA 1
ATOM 1422 C C . VAL A 1 176 ? -19.820 3.461 23.510 1.00 94.69 176 VAL A C 1
ATOM 1424 O O . VAL A 1 176 ? -20.459 3.385 24.555 1.00 94.69 176 VAL A O 1
ATOM 1427 N N . HIS A 1 177 ? -19.111 4.548 23.200 1.00 93.62 177 HIS A N 1
ATOM 1428 C CA . HIS A 1 177 ? -19.052 5.724 24.073 1.00 93.62 177 HIS A CA 1
ATOM 1429 C C . HIS A 1 177 ? -20.442 6.321 24.346 1.00 93.62 177 HIS A C 1
ATOM 1431 O O . HIS A 1 177 ? -20.780 6.590 25.499 1.00 93.62 177 HIS A O 1
ATOM 1437 N N . ASP A 1 178 ? -21.256 6.486 23.305 1.00 95.56 178 ASP A N 1
ATOM 1438 C CA . ASP A 1 178 ? -22.613 7.021 23.410 1.00 95.56 178 ASP A CA 1
ATOM 1439 C C . ASP A 1 178 ? -23.495 6.112 24.278 1.00 95.56 178 ASP A C 1
ATOM 1441 O O . ASP A 1 178 ? -24.216 6.603 25.147 1.00 95.56 178 ASP A O 1
ATOM 1445 N N . TYR A 1 179 ? -23.377 4.789 24.125 1.00 95.44 179 TYR A N 1
ATOM 1446 C CA . TYR A 1 179 ? -24.078 3.824 24.973 1.00 95.44 179 TYR A CA 1
ATOM 1447 C C . TYR A 1 179 ? -23.686 3.943 26.450 1.00 95.44 179 TYR A C 1
ATOM 1449 O O . TYR A 1 179 ? -24.562 4.001 27.316 1.00 95.44 179 TYR A O 1
ATOM 1457 N N . LEU A 1 180 ? -22.386 4.016 26.749 1.00 93.25 180 LEU A N 1
ATOM 1458 C CA . LEU A 1 180 ? -21.895 4.170 28.122 1.00 93.25 180 LEU A CA 1
ATOM 1459 C C . LEU A 1 180 ? -22.419 5.460 28.760 1.00 93.25 180 LEU A C 1
ATOM 1461 O O . LEU A 1 180 ? -22.865 5.450 29.907 1.00 93.25 180 LEU A O 1
ATOM 1465 N N . LYS A 1 181 ? -22.418 6.554 27.991 1.00 93.44 181 LYS A N 1
ATOM 1466 C CA . LYS A 1 181 ? -22.922 7.858 28.424 1.00 93.44 181 LYS A CA 1
ATOM 1467 C C . LYS A 1 181 ? -24.427 7.834 28.699 1.00 93.44 181 LYS A C 1
ATOM 1469 O O . LYS A 1 181 ? -24.855 8.368 29.717 1.00 93.44 181 LYS A O 1
ATOM 1474 N N . CYS A 1 182 ? -25.222 7.218 27.823 1.00 93.88 182 CYS A N 1
ATOM 1475 C CA . CYS A 1 182 ? -26.675 7.111 27.991 1.00 93.88 182 CYS A CA 1
ATOM 1476 C C . CYS A 1 182 ? -27.091 6.287 29.217 1.00 93.88 182 CYS A C 1
ATOM 1478 O O . CYS A 1 182 ? -28.168 6.524 29.753 1.00 93.88 182 CYS A O 1
ATOM 1480 N N . ASN A 1 183 ? -26.258 5.340 29.652 1.00 92.69 183 ASN A N 1
ATOM 1481 C CA . ASN A 1 183 ? -26.536 4.464 30.792 1.00 92.69 183 ASN A CA 1
ATOM 1482 C C . ASN A 1 183 ? -25.810 4.893 32.080 1.00 92.69 183 ASN A C 1
ATOM 1484 O O . ASN A 1 183 ? -25.757 4.119 33.030 1.00 92.69 183 ASN A O 1
ATOM 1488 N N . GLU A 1 184 ? -25.217 6.094 32.107 1.00 90.81 184 GLU A N 1
ATOM 1489 C CA . GLU A 1 184 ? -24.486 6.639 33.266 1.00 90.81 184 GLU A CA 1
ATOM 1490 C C . GLU A 1 184 ? -23.352 5.720 33.773 1.00 90.81 184 GLU A C 1
ATOM 1492 O O . GLU A 1 184 ? -22.926 5.780 34.931 1.00 90.81 184 GLU A O 1
ATOM 1497 N N . ILE A 1 185 ? -22.816 4.870 32.888 1.00 86.38 185 ILE A N 1
ATOM 1498 C CA . ILE A 1 185 ? -21.758 3.920 33.228 1.00 86.38 185 ILE A CA 1
ATOM 1499 C C . ILE A 1 185 ? -20.453 4.693 33.309 1.00 86.38 185 ILE A C 1
ATOM 1501 O O . ILE A 1 185 ? -19.834 5.057 32.305 1.00 86.38 185 ILE A O 1
ATOM 1505 N N . SER A 1 186 ? -20.039 4.937 34.544 1.00 73.12 186 SER A N 1
ATOM 1506 C CA . SER A 1 186 ? -18.886 5.771 34.832 1.00 73.12 186 SER A CA 1
ATOM 1507 C C . SER A 1 186 ? -17.587 5.196 34.274 1.00 73.12 186 SER A C 1
ATOM 1509 O O . SER A 1 186 ? -17.325 3.988 34.276 1.00 73.12 186 SER A O 1
ATOM 1511 N N . GLY A 1 187 ? -16.740 6.117 33.839 1.00 59.16 187 GLY A N 1
ATOM 1512 C CA . GLY A 1 187 ? -15.287 6.019 33.864 1.00 59.16 187 GLY A CA 1
ATOM 1513 C C . GLY A 1 187 ? -14.642 6.379 32.552 1.00 59.16 187 GLY A C 1
ATOM 1514 O O . GLY A 1 187 ? -15.201 7.228 31.829 1.00 59.16 187 GLY A O 1
#

Solvent-accessible surface area (backbone atoms only — not comparable to full-atom values): 10394 Å² total; per-residue (Å²): 136,59,63,45,59,53,50,52,54,39,50,52,54,43,54,50,51,32,53,50,31,55,54,51,46,57,57,48,51,57,52,48,53,40,48,54,48,49,55,49,28,58,75,69,71,41,73,84,37,65,80,70,45,58,84,37,51,97,47,49,94,80,55,42,96,89,47,42,66,58,53,48,52,52,52,51,53,50,45,57,58,37,64,63,53,60,86,81,80,92,46,58,44,63,60,28,38,48,54,45,50,54,53,51,51,53,50,52,52,38,56,74,71,65,64,74,54,56,67,62,54,50,53,48,50,58,56,46,53,60,34,52,50,52,34,49,60,19,39,53,63,44,49,57,57,40,59,58,68,53,84,38,67,61,46,44,52,42,49,53,49,51,50,50,47,53,51,51,51,52,52,55,52,46,55,52,51,52,51,34,60,76,66,69,47,77,129

Radius of gyration: 27.2 Å; Cα contacts (8 Å, |Δi|>4): 127; chains: 1; bounding box: 62×22×74 Å

Sequence (187 aa):
MSLVRDWRSAKKRYDAAHNRAKQQIRGLSTRLSAVEYYLKALRDNRLGDAAHMRRIDAYLDEFTPESIDRINTELLRELDSLTAVEARPQVGIERALAVLEQILEAAEELMAKGDVSPVQWGQYREVYDRSAHRLMDAGDAFEDFINKRANLEDKLALRLDHATILKKINQRSRAVHDYLKCNEISG

Secondary structure (DSSP, 8-state):
--HHHHHHHHHHHHHHHHHHHHHHHHHHHHHHHHHHHHHHHHHTT-TT-HHHHGGGHHHHTT--TTTHHHHHHHHHHHHHHHHTSPPPP---HHHHHHHHHHHHHHHHHHHHTT---HHHHHHHHHHHHHHHHHHHHHHHHHHHHHHTTTT-HHHHHHHHHHHHHHHHHHHHHHHHHHHHHHTT---